Protein AF-A0ABD2YID0-F1 (afdb_monomer_lite)

Radius of gyration: 27.08 Å; chains: 1; bounding box: 51×60×81 Å

Foldseek 3Di:
DVVVVVVVVVVVVVVVVCCPPPDDCVPQPPDPVVVCVVCVVVVLVVVLVVLLVCCCVPVVLVVVQVVCVVVVNNQPHDDPVHNDDDPVVVVVVLVVQAPDDCPVDNPGPDGPDPVSHPDPPPVVCVVVVPPPPVNVVCNVVSVVVNVVSVVVVVVVVVVVVVVVVVVVVVVVVVVVVVVVVVVD

Organism: NCBI:txid153742

pLDDT: mean 70.95, std 18.05, range [35.97, 95.94]

Structure (mmCIF, N/CA/C/O backbone):
data_AF-A0ABD2YID0-F1
#
_entry.id   AF-A0ABD2YID0-F1
#
loop_
_atom_site.group_PDB
_atom_site.id
_atom_site.type_symbol
_atom_site.label_atom_id
_atom_site.label_alt_id
_atom_site.label_comp_id
_atom_site.label_asym_id
_atom_site.label_entity_id
_atom_site.label_seq_id
_atom_site.pdbx_PDB_ins_code
_atom_site.Cartn_x
_atom_site.Cartn_y
_atom_site.Cartn_z
_atom_site.occupancy
_atom_site.B_iso_or_equiv
_atom_site.auth_seq_id
_atom_site.auth_comp_id
_atom_site.auth_asym_id
_atom_site.auth_atom_id
_atom_site.pdbx_PDB_model_num
ATOM 1 N N . MET A 1 1 ? -5.337 16.353 -0.621 1.00 80.38 1 MET A N 1
ATOM 2 C CA . MET A 1 1 ? -5.058 14.925 -0.907 1.00 80.38 1 MET A CA 1
ATOM 3 C C . MET A 1 1 ? -5.017 14.643 -2.408 1.00 80.38 1 MET A C 1
ATOM 5 O O . MET A 1 1 ? -3.971 14.223 -2.878 1.00 80.38 1 MET A O 1
ATOM 9 N N . TRP A 1 2 ? -6.075 14.949 -3.171 1.00 87.19 2 TRP A N 1
ATOM 10 C CA . TRP A 1 2 ? -6.150 14.684 -4.621 1.00 87.19 2 TRP A CA 1
ATOM 11 C C . TRP A 1 2 ? -4.961 15.184 -5.451 1.00 87.19 2 TRP A C 1
ATOM 13 O O . TRP A 1 2 ? -4.344 14.386 -6.146 1.00 87.19 2 TRP A O 1
ATOM 23 N N . ILE A 1 3 ? -4.590 16.466 -5.337 1.00 90.06 3 ILE A N 1
ATOM 24 C CA . ILE A 1 3 ? -3.456 17.026 -6.096 1.00 90.06 3 ILE A CA 1
ATOM 25 C C . ILE A 1 3 ? -2.141 16.279 -5.824 1.00 90.06 3 ILE A C 1
ATOM 27 O O . ILE A 1 3 ? -1.402 15.978 -6.752 1.00 90.06 3 ILE A O 1
ATOM 31 N N . GLY A 1 4 ? -1.886 15.894 -4.569 1.00 90.81 4 GLY A N 1
ATOM 32 C CA . GLY A 1 4 ? -0.716 15.092 -4.209 1.00 90.81 4 GLY A CA 1
ATOM 33 C C . GLY A 1 4 ? -0.749 13.701 -4.844 1.00 90.81 4 GLY A C 1
ATOM 34 O O . GLY A 1 4 ? 0.260 13.255 -5.378 1.00 90.81 4 GLY A O 1
ATOM 35 N N . GLY A 1 5 ? -1.916 13.048 -4.863 1.00 87.31 5 GLY A N 1
ATOM 36 C CA . GLY A 1 5 ? -2.100 11.760 -5.539 1.00 87.31 5 GLY A CA 1
ATOM 37 C C . GLY A 1 5 ? -1.826 11.838 -7.044 1.00 87.31 5 GLY A C 1
ATOM 38 O O . GLY A 1 5 ? -1.093 11.006 -7.576 1.00 87.31 5 GLY A O 1
ATOM 39 N N . PHE A 1 6 ? -2.338 12.876 -7.715 1.00 90.00 6 PHE A N 1
ATOM 40 C CA . PHE A 1 6 ? -2.060 13.112 -9.135 1.00 90.00 6 PHE A CA 1
ATOM 41 C C . PHE A 1 6 ? -0.567 13.308 -9.410 1.00 90.00 6 PHE A C 1
ATOM 43 O O . PHE A 1 6 ? -0.049 12.741 -10.369 1.00 90.00 6 PHE A O 1
ATOM 50 N N . LEU A 1 7 ? 0.138 14.058 -8.559 1.00 93.75 7 LEU A N 1
ATOM 51 C CA . LEU A 1 7 ? 1.578 14.265 -8.710 1.00 93.75 7 LEU A CA 1
ATOM 52 C C . LEU A 1 7 ? 2.372 12.962 -8.519 1.00 93.75 7 LEU A C 1
ATOM 54 O O . LEU A 1 7 ? 3.287 12.703 -9.295 1.00 93.75 7 LEU A O 1
ATOM 58 N N . ILE A 1 8 ? 1.999 12.106 -7.559 1.00 90.19 8 ILE A N 1
ATOM 59 C CA . ILE A 1 8 ? 2.661 10.806 -7.332 1.00 90.19 8 ILE A CA 1
ATOM 60 C C . ILE A 1 8 ? 2.510 9.886 -8.553 1.00 90.19 8 ILE A C 1
ATOM 62 O O . ILE A 1 8 ? 3.502 9.349 -9.049 1.00 90.19 8 ILE A O 1
ATOM 66 N N . VAL A 1 9 ? 1.288 9.737 -9.078 1.00 90.69 9 VAL A N 1
ATOM 67 C CA . VAL A 1 9 ? 1.039 8.939 -10.293 1.00 90.69 9 VAL A CA 1
ATOM 68 C C . VAL A 1 9 ? 1.752 9.553 -11.503 1.00 90.69 9 VAL A C 1
ATOM 70 O O . VAL A 1 9 ? 2.328 8.830 -12.315 1.00 90.69 9 VAL A O 1
ATOM 73 N N . GLY A 1 10 ? 1.783 10.886 -11.595 1.00 91.69 10 GLY A N 1
ATOM 74 C CA . GLY A 1 10 ? 2.502 11.617 -12.637 1.00 91.69 10 GLY A CA 1
ATOM 75 C C . GLY A 1 10 ? 4.005 11.330 -12.650 1.00 91.69 10 GLY A C 1
ATOM 76 O O . GLY A 1 10 ? 4.564 11.105 -13.724 1.00 91.69 10 GLY A O 1
ATOM 77 N N . VAL A 1 11 ? 4.656 11.272 -11.482 1.00 95.94 11 VAL A N 1
ATOM 78 C CA . VAL A 1 11 ? 6.080 10.902 -11.365 1.00 95.94 11 VAL A CA 1
ATOM 79 C C . VAL A 1 11 ? 6.315 9.463 -11.833 1.00 95.94 11 VAL A C 1
ATOM 81 O O . VAL A 1 11 ? 7.241 9.227 -12.606 1.00 95.94 11 VAL A O 1
ATOM 84 N N . ALA A 1 12 ? 5.458 8.511 -11.448 1.00 90.12 12 ALA A N 1
ATOM 85 C CA . ALA A 1 12 ? 5.563 7.121 -11.909 1.00 90.12 12 ALA A CA 1
ATOM 86 C C . ALA A 1 12 ? 5.389 6.987 -13.438 1.00 90.12 12 ALA A C 1
ATOM 88 O O . ALA A 1 12 ? 6.111 6.225 -14.091 1.00 90.12 12 ALA A O 1
ATOM 89 N N . ALA A 1 13 ? 4.478 7.768 -14.029 1.00 92.56 13 ALA A N 1
ATOM 90 C CA . ALA A 1 13 ? 4.286 7.816 -15.477 1.00 92.56 13 ALA A CA 1
ATOM 91 C C . ALA A 1 13 ? 5.534 8.353 -16.200 1.00 92.56 13 ALA A C 1
ATOM 93 O O . ALA A 1 13 ? 6.012 7.727 -17.145 1.00 92.56 13 ALA A O 1
ATOM 94 N N . HIS A 1 14 ? 6.113 9.460 -15.722 1.00 95.81 14 HIS A N 1
ATOM 95 C CA . HIS A 1 14 ? 7.339 10.021 -16.301 1.00 95.81 14 HIS A CA 1
ATOM 96 C C . HIS A 1 14 ? 8.543 9.088 -16.133 1.00 95.81 14 HIS A C 1
ATOM 98 O O . HIS A 1 14 ? 9.329 8.947 -17.068 1.00 95.81 14 HIS A O 1
ATOM 104 N N . ALA A 1 15 ? 8.658 8.393 -14.997 1.00 88.62 15 ALA A N 1
ATOM 105 C CA . ALA A 1 15 ? 9.685 7.373 -14.798 1.00 88.62 15 ALA A CA 1
ATOM 106 C C . ALA A 1 15 ? 9.563 6.242 -15.833 1.00 88.62 15 ALA A C 1
ATOM 108 O O . ALA A 1 15 ? 10.561 5.832 -16.415 1.00 88.62 15 ALA A O 1
ATOM 109 N N . THR A 1 16 ? 8.344 5.788 -16.141 1.00 89.75 16 THR A N 1
ATOM 110 C CA . THR A 1 16 ? 8.121 4.753 -17.166 1.00 89.75 16 THR A CA 1
ATOM 111 C C . THR A 1 16 ? 8.459 5.259 -18.573 1.00 89.75 16 THR A C 1
ATOM 113 O O . THR A 1 16 ? 9.107 4.548 -19.339 1.00 89.75 16 THR A O 1
ATOM 116 N N . ILE A 1 17 ? 8.089 6.502 -18.907 1.00 90.25 17 ILE A N 1
ATOM 117 C CA . ILE A 1 17 ? 8.450 7.131 -20.190 1.00 90.25 17 ILE A CA 1
ATOM 118 C C . ILE A 1 17 ? 9.973 7.200 -20.346 1.00 90.25 17 ILE A C 1
ATOM 120 O O . ILE A 1 17 ? 10.494 6.830 -21.397 1.00 90.25 17 ILE A O 1
ATOM 124 N N . PHE A 1 18 ? 10.689 7.603 -19.294 1.00 91.81 18 PHE A N 1
ATOM 125 C CA . PHE A 1 18 ? 12.151 7.617 -19.274 1.00 91.81 18 PHE A CA 1
ATOM 126 C C . PHE A 1 18 ? 12.745 6.219 -19.508 1.00 91.81 18 PHE A C 1
ATOM 128 O O . PHE A 1 18 ? 13.665 6.075 -20.312 1.00 91.81 18 PHE A O 1
ATOM 135 N N . MET A 1 19 ? 12.195 5.182 -18.865 1.00 88.19 19 MET A N 1
ATOM 136 C CA . MET A 1 19 ? 12.665 3.797 -19.023 1.00 88.19 19 MET A CA 1
ATOM 137 C C . MET A 1 19 ? 12.475 3.250 -20.443 1.00 88.19 19 MET A C 1
ATOM 139 O O . MET A 1 19 ? 13.258 2.412 -20.876 1.00 88.19 19 MET A O 1
ATOM 143 N N . VAL A 1 20 ? 11.457 3.715 -21.173 1.00 88.88 20 VAL A N 1
ATOM 144 C CA . VAL A 1 20 ? 11.203 3.293 -22.561 1.00 88.88 20 VAL A CA 1
ATOM 145 C C . VAL A 1 20 ? 12.011 4.116 -23.562 1.00 88.88 20 VAL A C 1
ATOM 147 O O . VAL A 1 20 ? 12.512 3.570 -24.542 1.00 88.88 20 VAL A O 1
ATOM 150 N N . ARG A 1 21 ? 12.106 5.432 -23.352 1.00 90.81 21 ARG A N 1
ATOM 151 C CA . ARG A 1 21 ? 12.636 6.362 -24.355 1.00 90.81 21 ARG A CA 1
ATOM 152 C C . ARG A 1 21 ? 14.132 6.632 -24.208 1.00 90.81 21 ARG A C 1
ATOM 154 O O . ARG A 1 21 ? 14.835 6.678 -25.212 1.00 90.81 21 ARG A O 1
ATOM 161 N N . ASP A 1 22 ? 14.603 6.819 -22.977 1.00 90.38 22 ASP A N 1
ATOM 162 C CA . ASP A 1 22 ? 15.905 7.444 -22.692 1.00 90.38 22 ASP A CA 1
ATOM 163 C C . ASP A 1 22 ? 16.852 6.534 -21.877 1.00 90.38 22 ASP A C 1
ATOM 165 O O . ASP A 1 22 ? 17.988 6.910 -21.546 1.00 90.38 22 ASP A O 1
ATOM 169 N N . TYR A 1 23 ? 16.402 5.327 -21.521 1.00 86.50 23 TYR A N 1
ATOM 170 C CA . TYR A 1 23 ? 17.206 4.340 -20.807 1.00 86.50 23 TYR A CA 1
ATOM 171 C C . TYR A 1 23 ? 17.934 3.397 -21.774 1.00 86.50 23 TYR A C 1
ATOM 173 O O . TYR A 1 23 ? 17.316 2.653 -22.529 1.00 86.50 23 TYR A O 1
ATOM 181 N N . GLY A 1 24 ? 19.270 3.419 -21.735 1.00 84.69 24 GLY A N 1
ATOM 182 C CA . GLY A 1 24 ? 20.134 2.540 -22.525 1.00 84.69 24 GLY A CA 1
ATOM 183 C C . GLY A 1 24 ? 20.920 1.572 -21.639 1.00 84.69 24 GLY A C 1
ATOM 184 O O . GLY A 1 24 ? 21.648 2.002 -20.748 1.00 84.69 24 GLY A O 1
ATOM 185 N N . LEU A 1 25 ? 20.811 0.267 -21.912 1.00 71.44 25 LEU A N 1
ATOM 186 C CA . LEU A 1 25 ? 21.505 -0.796 -21.163 1.00 71.44 25 LEU A CA 1
ATOM 187 C C . LEU A 1 25 ? 23.024 -0.807 -21.396 1.00 71.44 25 LEU A C 1
ATOM 189 O O . LEU A 1 25 ? 23.789 -1.231 -20.537 1.00 71.44 25 LEU A O 1
ATOM 193 N N . THR A 1 26 ? 23.471 -0.324 -22.555 1.00 72.94 26 THR A N 1
ATOM 194 C CA . THR A 1 26 ? 24.887 -0.327 -22.951 1.00 72.94 26 THR A CA 1
ATOM 195 C C . THR A 1 26 ? 25.685 0.822 -22.341 1.00 72.94 26 THR A C 1
ATOM 197 O O . THR A 1 26 ? 26.905 0.736 -22.251 1.00 72.94 26 THR A O 1
ATOM 200 N N . THR A 1 27 ? 25.017 1.895 -21.909 1.00 72.06 27 THR A N 1
ATOM 201 C CA . THR A 1 27 ? 25.663 3.106 -21.382 1.00 72.06 27 THR A CA 1
ATOM 202 C C . THR A 1 27 ? 25.677 3.174 -19.855 1.00 72.06 27 THR A C 1
ATOM 204 O O . THR A 1 27 ? 26.401 4.000 -19.305 1.00 72.06 27 THR A O 1
ATOM 207 N N . ARG A 1 28 ? 24.899 2.331 -19.156 1.00 73.44 28 ARG A N 1
ATOM 208 C CA . ARG A 1 28 ? 24.713 2.379 -17.687 1.00 73.44 28 ARG A CA 1
ATOM 209 C C . ARG A 1 28 ? 24.793 0.998 -17.023 1.00 73.44 28 ARG A C 1
ATOM 211 O O . ARG A 1 28 ? 23.982 0.656 -16.166 1.00 73.44 28 ARG A O 1
ATOM 218 N N . TYR A 1 29 ? 25.767 0.199 -17.446 1.00 76.50 29 TYR A N 1
ATOM 219 C CA . TYR A 1 29 ? 25.997 -1.148 -16.925 1.00 76.50 29 TYR A CA 1
ATOM 220 C C . TYR A 1 29 ? 26.469 -1.130 -15.460 1.00 76.50 29 TYR A C 1
ATOM 222 O O . TYR A 1 29 ? 27.346 -0.345 -15.103 1.00 76.50 29 TYR A O 1
ATOM 230 N N . ASN A 1 30 ? 25.927 -2.029 -14.632 1.00 84.88 30 ASN A N 1
ATOM 231 C CA . ASN A 1 30 ? 26.271 -2.231 -13.216 1.00 84.88 30 ASN A CA 1
ATOM 232 C C . ASN A 1 30 ? 25.980 -1.065 -12.254 1.00 84.88 30 ASN A C 1
ATOM 234 O O . ASN A 1 30 ? 26.502 -1.044 -11.140 1.00 84.88 30 ASN A O 1
ATOM 238 N N . ASP A 1 31 ? 25.096 -0.145 -12.631 1.00 88.81 31 ASP A N 1
ATOM 239 C CA . ASP A 1 31 ? 24.552 0.852 -11.705 1.00 88.81 31 ASP A CA 1
ATOM 240 C C . ASP A 1 31 ? 23.440 0.261 -10.802 1.00 88.81 31 ASP A C 1
ATOM 242 O O . ASP A 1 31 ? 22.935 -0.844 -11.027 1.00 88.81 31 ASP A O 1
ATOM 246 N N . LEU A 1 32 ? 23.022 1.002 -9.772 1.00 91.56 32 LEU A N 1
ATOM 247 C CA . LEU A 1 32 ? 21.957 0.614 -8.840 1.00 91.56 32 LEU A CA 1
ATOM 248 C C . LEU A 1 32 ? 20.642 0.297 -9.560 1.00 91.56 32 LEU A C 1
ATOM 250 O O . LEU A 1 32 ? 19.975 -0.680 -9.223 1.00 91.56 32 LEU A O 1
ATOM 254 N N . LEU A 1 33 ? 20.275 1.092 -10.569 1.00 88.69 33 LEU A N 1
ATOM 255 C CA . LEU A 1 33 ? 19.048 0.873 -11.336 1.00 88.69 33 LEU A CA 1
ATOM 256 C C . LEU A 1 33 ? 19.095 -0.449 -12.117 1.00 88.69 33 LEU A C 1
ATOM 258 O O . LEU A 1 33 ? 18.120 -1.193 -12.127 1.00 88.69 33 LEU A O 1
ATOM 262 N N . ASP A 1 34 ? 20.244 -0.776 -12.705 1.00 88.56 34 ASP A N 1
ATOM 263 C CA . ASP A 1 34 ? 20.475 -2.044 -13.403 1.00 88.56 34 ASP A CA 1
ATOM 264 C C . ASP A 1 34 ? 20.415 -3.238 -12.423 1.00 88.56 34 ASP A C 1
ATOM 266 O O . ASP A 1 34 ? 19.809 -4.272 -12.708 1.00 88.56 34 ASP A O 1
ATOM 270 N N . HIS A 1 35 ? 20.922 -3.067 -11.198 1.00 91.12 35 HIS A N 1
ATOM 271 C CA . HIS A 1 35 ? 20.763 -4.059 -10.133 1.00 91.12 35 HIS A CA 1
ATOM 272 C C . HIS A 1 35 ? 19.289 -4.284 -9.757 1.00 91.12 35 HIS A C 1
ATOM 274 O O . HIS A 1 35 ? 18.841 -5.426 -9.686 1.00 91.12 35 HIS A O 1
ATOM 280 N N . VAL A 1 36 ? 18.514 -3.215 -9.554 1.00 91.31 36 VAL A N 1
ATOM 281 C CA . VAL A 1 36 ? 17.077 -3.310 -9.239 1.00 91.31 36 VAL A CA 1
ATOM 282 C C . VAL A 1 36 ? 16.312 -4.013 -10.362 1.00 91.31 36 VAL A C 1
ATOM 284 O O . VAL A 1 36 ? 15.481 -4.877 -10.087 1.00 91.31 36 VAL A O 1
ATOM 287 N N . LEU A 1 37 ? 16.625 -3.706 -11.625 1.00 89.56 37 LEU A N 1
ATOM 288 C CA . LEU A 1 37 ? 16.001 -4.353 -12.782 1.00 89.56 37 LEU A CA 1
ATOM 289 C C . LEU A 1 37 ? 16.302 -5.852 -12.864 1.00 89.56 37 LEU A C 1
ATOM 291 O O . LEU A 1 37 ? 15.420 -6.615 -13.260 1.00 89.56 37 LEU A O 1
ATOM 295 N N . ARG A 1 38 ? 17.505 -6.285 -12.466 1.00 90.00 38 ARG A N 1
ATOM 296 C CA . ARG A 1 38 ? 17.868 -7.712 -12.402 1.00 90.00 38 ARG A CA 1
ATOM 297 C C . ARG A 1 38 ? 17.092 -8.496 -11.346 1.00 90.00 38 ARG A C 1
ATOM 299 O O . ARG A 1 38 ? 16.869 -9.683 -11.539 1.00 90.00 38 ARG A O 1
ATOM 306 N N . TYR A 1 39 ? 16.666 -7.851 -10.260 1.00 92.75 39 TYR A N 1
ATOM 307 C CA . TYR A 1 39 ? 15.902 -8.491 -9.178 1.00 92.75 39 TYR A CA 1
ATOM 308 C C . TYR A 1 39 ? 14.419 -8.098 -9.156 1.00 92.75 39 TYR A C 1
ATOM 310 O O . TYR A 1 39 ? 13.725 -8.329 -8.161 1.00 92.75 39 TYR A O 1
ATOM 318 N N . ARG A 1 40 ? 13.903 -7.524 -10.248 1.00 90.25 40 ARG A N 1
ATOM 319 C CA . ARG A 1 40 ? 12.527 -7.010 -10.325 1.00 90.25 40 ARG A CA 1
ATOM 320 C C . ARG A 1 40 ? 11.470 -8.058 -9.965 1.00 90.25 40 ARG A C 1
ATOM 322 O O . ARG A 1 40 ? 10.501 -7.717 -9.299 1.00 90.25 40 ARG A O 1
ATOM 329 N N . ASP A 1 41 ? 11.676 -9.327 -10.312 1.00 89.94 41 ASP A N 1
ATOM 330 C CA . ASP A 1 41 ? 10.692 -10.387 -10.060 1.00 89.94 41 ASP A CA 1
ATOM 331 C C . ASP A 1 41 ? 10.591 -10.719 -8.561 1.00 89.94 41 ASP A C 1
ATOM 333 O O . ASP A 1 41 ? 9.503 -10.950 -8.025 1.00 89.94 41 ASP A O 1
ATOM 337 N N . ALA A 1 42 ? 11.714 -10.650 -7.837 1.00 92.56 42 ALA A N 1
ATOM 338 C CA . ALA A 1 42 ? 11.737 -10.783 -6.382 1.00 92.56 42 ALA A CA 1
ATOM 339 C C . ALA A 1 42 ? 11.046 -9.587 -5.707 1.00 92.56 42 ALA A C 1
ATOM 341 O O . ALA A 1 42 ? 10.246 -9.771 -4.791 1.00 92.56 42 ALA A O 1
ATOM 342 N N . ILE A 1 43 ? 11.299 -8.368 -6.189 1.00 87.00 43 ILE A N 1
ATOM 343 C CA . ILE A 1 43 ? 10.669 -7.147 -5.667 1.00 87.00 43 ILE A CA 1
ATOM 344 C C . ILE A 1 43 ? 9.148 -7.184 -5.892 1.00 87.00 43 ILE A C 1
ATOM 346 O O . ILE A 1 43 ? 8.379 -6.965 -4.955 1.00 87.00 43 ILE A O 1
ATOM 350 N N . ILE A 1 44 ? 8.704 -7.511 -7.110 1.00 86.38 44 ILE A N 1
ATOM 351 C CA . ILE A 1 44 ? 7.282 -7.567 -7.478 1.00 86.38 44 ILE A CA 1
ATOM 352 C C . ILE A 1 44 ? 6.554 -8.665 -6.690 1.00 86.38 44 ILE A C 1
ATOM 354 O O . ILE A 1 44 ? 5.451 -8.432 -6.196 1.00 86.38 44 ILE A O 1
ATOM 358 N N . SER A 1 45 ? 7.159 -9.843 -6.515 1.00 86.38 45 SER A N 1
ATOM 359 C CA . SER A 1 45 ? 6.544 -10.942 -5.754 1.00 86.38 45 SER A CA 1
ATOM 360 C C . SER A 1 45 ? 6.415 -10.641 -4.256 1.00 86.38 45 SER A C 1
ATOM 362 O O . SER A 1 45 ? 5.368 -10.933 -3.675 1.00 86.38 45 SER A O 1
ATOM 364 N N . HIS A 1 46 ? 7.410 -9.994 -3.637 1.00 85.94 46 HIS A N 1
ATOM 365 C CA . HIS A 1 46 ? 7.310 -9.553 -2.240 1.00 85.94 46 HIS A CA 1
ATOM 366 C C . HIS A 1 46 ? 6.259 -8.458 -2.064 1.00 85.94 46 HIS A C 1
ATOM 368 O O . HIS A 1 46 ? 5.487 -8.502 -1.106 1.00 85.94 46 HIS A O 1
ATOM 374 N N . LEU A 1 47 ? 6.184 -7.499 -2.993 1.00 85.81 47 LEU A N 1
ATOM 375 C CA . LEU A 1 47 ? 5.159 -6.459 -2.946 1.00 85.81 47 LEU A CA 1
ATOM 376 C C . LEU A 1 47 ? 3.755 -7.052 -3.124 1.00 85.81 47 LEU A C 1
ATOM 378 O O . LEU A 1 47 ? 2.847 -6.688 -2.385 1.00 85.81 47 LEU A O 1
ATOM 382 N N . ASN A 1 48 ? 3.585 -8.016 -4.033 1.00 84.12 48 ASN A N 1
ATOM 383 C CA . ASN A 1 48 ? 2.330 -8.750 -4.195 1.00 84.12 48 ASN A CA 1
ATOM 384 C C . ASN A 1 48 ? 1.930 -9.476 -2.900 1.00 84.12 48 ASN A C 1
ATOM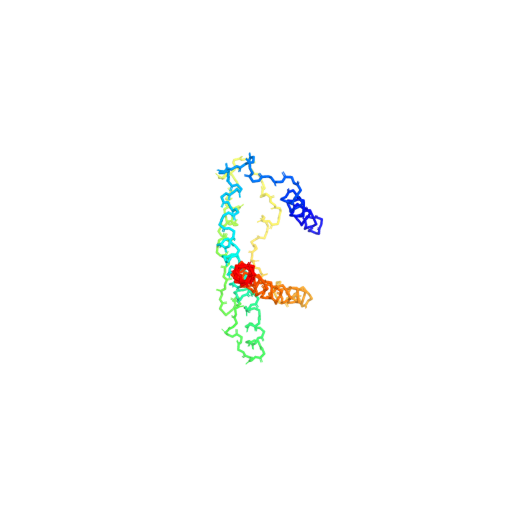 386 O O . ASN A 1 48 ? 0.802 -9.331 -2.427 1.00 84.12 48 ASN A O 1
ATOM 390 N N . TRP A 1 49 ? 2.868 -10.200 -2.283 1.00 92.12 49 TRP A N 1
ATOM 391 C CA . TRP A 1 49 ? 2.641 -10.839 -0.987 1.00 92.12 49 TRP A CA 1
ATOM 392 C C . TRP A 1 49 ? 2.218 -9.823 0.082 1.00 92.12 49 TRP A C 1
ATOM 394 O O . TRP A 1 49 ? 1.219 -10.041 0.766 1.00 92.12 49 TRP A O 1
ATOM 404 N N . ALA A 1 50 ? 2.916 -8.689 0.183 1.00 83.81 50 ALA A N 1
ATOM 405 C CA . ALA A 1 50 ? 2.599 -7.640 1.146 1.00 83.81 50 ALA A CA 1
ATOM 406 C C . ALA A 1 50 ? 1.206 -7.034 0.905 1.00 83.81 50 ALA A C 1
ATOM 408 O O . ALA A 1 50 ? 0.461 -6.823 1.861 1.00 83.81 50 ALA A O 1
ATOM 409 N N . CYS A 1 51 ? 0.813 -6.803 -0.353 1.00 83.75 51 CYS A N 1
ATOM 410 C CA . CYS A 1 51 ? -0.521 -6.313 -0.706 1.00 83.75 51 CYS A CA 1
ATOM 411 C C . CYS A 1 51 ? -1.623 -7.303 -0.304 1.00 83.75 51 CYS A C 1
ATOM 413 O O . CYS A 1 51 ? -2.637 -6.897 0.268 1.00 83.75 51 CYS A O 1
ATOM 415 N N . ILE A 1 52 ? -1.423 -8.598 -0.559 1.00 79.88 52 ILE A N 1
ATOM 416 C CA . ILE A 1 52 ? -2.364 -9.654 -0.163 1.00 79.88 52 ILE A CA 1
ATOM 417 C C . ILE A 1 52 ? -2.458 -9.724 1.364 1.00 79.88 52 ILE A C 1
ATOM 419 O O . ILE A 1 52 ? -3.555 -9.688 1.923 1.00 79.88 52 ILE A O 1
ATOM 423 N N . PHE A 1 53 ? -1.310 -9.759 2.041 1.00 84.94 53 PHE A N 1
ATOM 424 C CA . PHE A 1 53 ? -1.225 -9.796 3.495 1.00 84.94 53 PHE A CA 1
ATOM 425 C C . PHE A 1 53 ? -1.959 -8.611 4.132 1.00 84.94 53 PHE A C 1
ATOM 427 O O . PHE A 1 53 ? -2.841 -8.817 4.969 1.00 84.94 53 PHE A O 1
ATOM 434 N N . LEU A 1 54 ? -1.650 -7.385 3.695 1.00 83.69 54 LEU A N 1
ATOM 435 C CA . LEU A 1 54 ? -2.257 -6.161 4.216 1.00 83.69 54 LEU A CA 1
ATOM 436 C C . LEU A 1 54 ? -3.771 -6.139 3.991 1.00 83.69 54 LEU A C 1
ATOM 438 O O . LEU A 1 54 ? -4.512 -5.673 4.852 1.00 83.69 54 LEU A O 1
ATOM 442 N N . SER A 1 55 ? -4.240 -6.676 2.867 1.00 84.31 55 SER A N 1
ATOM 443 C CA . SER A 1 55 ? -5.668 -6.733 2.561 1.00 84.31 55 SER A CA 1
ATOM 444 C C . SER A 1 55 ? -6.418 -7.690 3.486 1.00 84.31 55 SER A C 1
ATOM 446 O O . SER A 1 55 ? -7.424 -7.298 4.076 1.00 84.31 55 SER A O 1
ATOM 448 N N . PHE A 1 56 ? -5.910 -8.909 3.699 1.00 83.31 56 PHE A N 1
ATOM 449 C CA . PHE A 1 56 ? -6.525 -9.856 4.638 1.00 83.31 56 PHE A CA 1
ATOM 450 C C . PHE A 1 56 ? -6.509 -9.348 6.087 1.00 83.31 56 PHE A C 1
ATOM 452 O O . PHE A 1 56 ? -7.473 -9.565 6.815 1.00 83.31 56 PHE A O 1
ATOM 459 N N . HIS A 1 57 ? -5.461 -8.630 6.491 1.00 85.44 57 HIS A N 1
ATOM 460 C CA . HIS A 1 57 ? -5.288 -8.172 7.876 1.00 85.44 57 HIS A CA 1
ATOM 461 C C . HIS A 1 57 ? -5.793 -6.748 8.141 1.00 85.44 57 HIS A C 1
ATOM 463 O O . HIS A 1 57 ? -5.746 -6.295 9.279 1.00 85.44 57 HIS A O 1
ATOM 469 N N . SER A 1 58 ? -6.288 -6.047 7.120 1.00 83.31 58 SER A N 1
ATOM 470 C CA . SER A 1 58 ? -6.962 -4.752 7.278 1.00 83.31 58 SER A CA 1
ATOM 471 C C . SER A 1 58 ? -8.425 -4.902 6.892 1.00 83.31 58 SER A C 1
ATOM 473 O O . SER A 1 58 ? -9.300 -4.961 7.749 1.00 83.31 58 SER A O 1
ATOM 475 N N . PHE A 1 59 ? -8.694 -5.058 5.595 1.00 83.81 59 PHE A N 1
ATOM 476 C CA . PHE A 1 59 ? -10.048 -5.191 5.071 1.00 83.81 59 PHE A CA 1
ATOM 477 C C . PHE A 1 59 ? -10.759 -6.448 5.590 1.00 83.81 59 PHE A C 1
ATOM 479 O O . PHE A 1 59 ? -11.928 -6.387 5.963 1.00 83.81 59 PHE A O 1
ATOM 486 N N . GLY A 1 60 ? -10.042 -7.568 5.709 1.00 83.94 60 GLY A N 1
ATOM 487 C CA . GLY A 1 60 ? -10.609 -8.796 6.273 1.00 83.94 60 GLY A CA 1
ATOM 488 C C . GLY A 1 60 ? -11.101 -8.645 7.718 1.00 83.94 60 GLY A C 1
ATOM 489 O O . GLY A 1 60 ? -12.095 -9.270 8.080 1.00 83.94 60 GLY A O 1
ATOM 490 N N . LEU A 1 61 ? -10.489 -7.767 8.524 1.00 86.62 61 LEU A N 1
ATOM 491 C CA . LEU A 1 61 ? -10.961 -7.487 9.886 1.00 86.62 61 LEU A CA 1
ATOM 492 C C . LEU A 1 61 ? -12.294 -6.727 9.901 1.00 86.62 6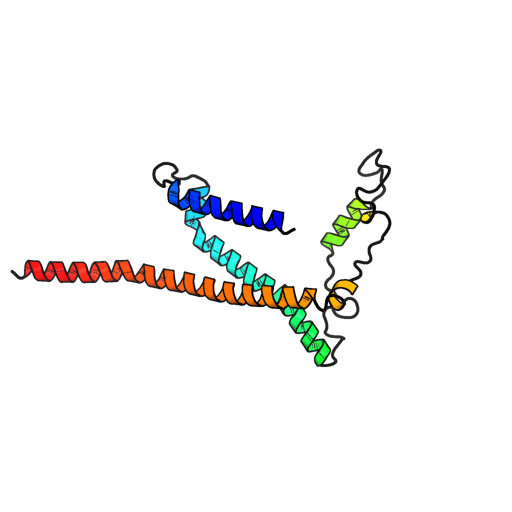1 LEU A C 1
ATOM 494 O O . LEU A 1 61 ? -13.097 -6.938 10.809 1.00 86.62 61 LEU A O 1
ATOM 498 N N . TYR A 1 62 ? -12.563 -5.890 8.893 1.00 86.19 62 TYR A N 1
ATOM 499 C CA . TYR A 1 62 ? -13.865 -5.234 8.750 1.00 86.19 62 TYR A CA 1
ATOM 500 C C . TYR A 1 62 ? -14.964 -6.252 8.443 1.00 86.19 62 TYR A C 1
ATOM 502 O O . TYR A 1 62 ? -15.973 -6.275 9.141 1.00 86.19 62 TYR A O 1
ATOM 510 N N . ILE A 1 63 ? -14.729 -7.163 7.492 1.00 81.06 63 ILE A N 1
ATOM 511 C CA . ILE A 1 63 ? -15.686 -8.236 7.174 1.00 81.06 63 ILE A CA 1
ATOM 512 C C . ILE A 1 63 ? -15.896 -9.160 8.381 1.00 81.06 63 ILE A C 1
ATOM 514 O O . ILE A 1 63 ? -17.027 -9.559 8.668 1.00 81.06 63 ILE A O 1
ATOM 518 N N . HIS A 1 64 ? -14.822 -9.497 9.106 1.00 89.56 64 HIS A N 1
ATOM 519 C CA . HIS A 1 64 ? -14.911 -10.254 10.358 1.00 89.56 64 HIS A CA 1
ATOM 520 C C . HIS A 1 64 ? -15.835 -9.550 11.352 1.00 89.56 64 HIS A C 1
ATOM 522 O O . HIS A 1 64 ? -16.760 -10.170 11.872 1.00 89.56 64 HIS A O 1
ATOM 528 N N . ASN A 1 65 ? -15.630 -8.251 11.576 1.00 88.06 65 ASN A N 1
ATOM 529 C CA . ASN A 1 65 ? -16.449 -7.467 12.494 1.00 88.06 65 ASN A CA 1
ATOM 530 C C . ASN A 1 65 ? -17.911 -7.361 12.042 1.00 88.06 65 ASN A C 1
ATOM 532 O O . ASN A 1 65 ? -18.799 -7.533 12.876 1.00 88.06 65 ASN A O 1
ATOM 536 N N . ASP A 1 66 ? -18.172 -7.153 10.751 1.00 90.94 66 ASP A N 1
ATOM 537 C CA . ASP A 1 66 ? -19.532 -7.137 10.202 1.00 90.94 66 ASP A CA 1
ATOM 538 C C . ASP A 1 66 ? -20.223 -8.491 10.421 1.00 90.94 66 ASP A C 1
ATOM 540 O O . ASP A 1 66 ? -21.363 -8.554 10.882 1.00 90.94 66 ASP A O 1
ATOM 544 N N . THR A 1 67 ? -19.508 -9.593 10.185 1.00 87.06 67 THR A N 1
ATOM 545 C CA . THR A 1 67 ? -20.035 -10.949 10.386 1.00 87.06 67 THR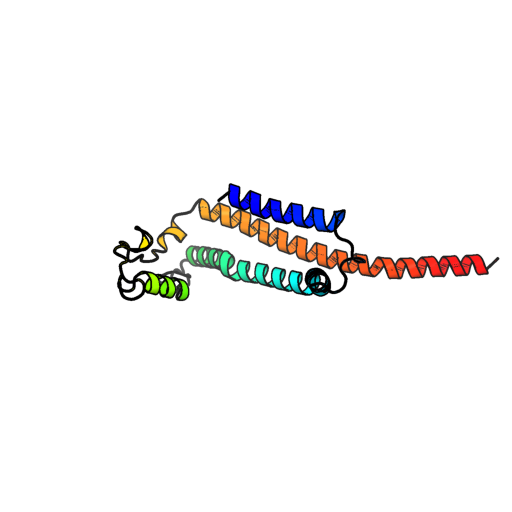 A CA 1
ATOM 546 C C . THR A 1 67 ? -20.313 -11.226 11.864 1.00 87.06 67 THR A C 1
ATOM 548 O O . THR A 1 67 ? -21.389 -11.712 12.206 1.00 87.06 67 THR A O 1
ATOM 551 N N . MET A 1 68 ? -19.388 -10.883 12.766 1.00 90.69 68 MET A N 1
ATOM 552 C CA . MET A 1 68 ? -19.576 -11.070 14.212 1.00 90.69 68 MET A CA 1
ATOM 553 C C . MET A 1 68 ? -20.690 -10.178 14.773 1.00 90.69 68 MET A C 1
ATOM 555 O O . MET A 1 68 ? -21.411 -10.599 15.680 1.00 90.69 68 MET A O 1
ATOM 559 N N . SER A 1 69 ? -20.884 -8.988 14.197 1.00 89.50 69 SER A N 1
ATOM 560 C CA . SER A 1 69 ? -22.005 -8.106 14.522 1.00 89.50 69 SER A CA 1
ATOM 561 C C . SER A 1 69 ? -23.344 -8.731 14.116 1.00 89.50 69 SER A C 1
ATOM 563 O O . SER A 1 69 ? -24.248 -8.818 14.947 1.00 89.50 69 SER A O 1
ATOM 565 N N . VAL A 1 70 ? -23.456 -9.247 12.885 1.00 92.69 70 VAL A N 1
ATOM 566 C CA . VAL A 1 70 ? -24.681 -9.901 12.384 1.00 92.69 70 VAL A CA 1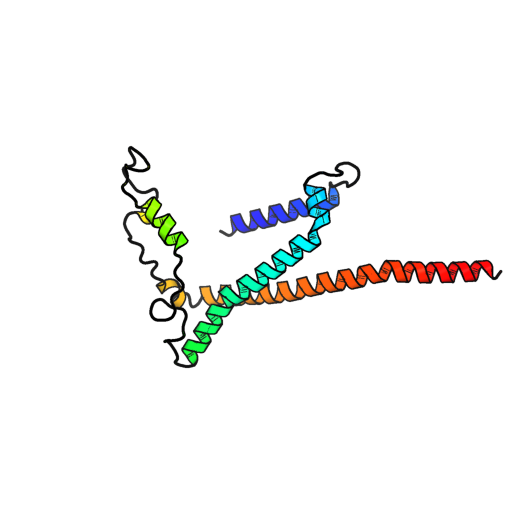
ATOM 567 C C . VAL A 1 70 ? -24.990 -11.198 13.139 1.00 92.69 70 VAL A C 1
ATOM 569 O O . VAL A 1 70 ? -26.151 -11.481 13.420 1.00 92.69 70 VAL A O 1
ATOM 572 N N . LEU A 1 71 ? -23.968 -11.968 13.519 1.00 93.50 71 LEU A N 1
ATOM 573 C CA . LEU A 1 71 ? -24.124 -13.195 14.309 1.00 93.50 71 LEU A CA 1
ATOM 574 C C . LEU A 1 71 ? -24.468 -12.936 15.787 1.00 93.50 71 LEU A C 1
ATOM 576 O O . LEU A 1 71 ? -24.634 -13.893 16.543 1.00 93.50 71 LEU A O 1
ATOM 580 N N . GLY A 1 72 ? -24.554 -11.674 16.220 1.00 91.69 72 GLY A N 1
ATOM 581 C CA . GLY A 1 72 ? -24.859 -11.325 17.608 1.00 91.69 72 GLY A CA 1
ATOM 582 C C . GLY A 1 72 ? -23.752 -11.719 18.588 1.00 91.69 72 GLY A C 1
ATOM 583 O O . GLY A 1 72 ? -24.037 -12.009 19.748 1.00 91.69 72 GLY A O 1
ATOM 584 N N . ARG A 1 73 ? -22.490 -11.741 18.135 1.00 93.88 73 ARG A N 1
ATOM 585 C CA . ARG A 1 73 ? -21.303 -12.093 18.935 1.00 93.88 73 ARG A CA 1
ATOM 586 C C . ARG A 1 73 ? -20.376 -10.883 19.138 1.00 93.88 73 ARG A C 1
ATOM 588 O O . ARG A 1 73 ? -19.228 -10.907 18.689 1.00 93.88 73 ARG A O 1
ATOM 595 N N . PRO A 1 74 ? -20.827 -9.811 19.820 1.00 89.31 74 PRO A N 1
ATOM 596 C CA . PRO A 1 74 ? -20.025 -8.600 19.998 1.00 89.31 74 PRO A CA 1
ATOM 597 C C . PRO A 1 74 ? -18.747 -8.822 20.820 1.00 89.31 74 PRO A C 1
ATOM 599 O O . PRO A 1 74 ? -17.784 -8.074 20.670 1.00 89.31 74 PRO A O 1
ATOM 602 N N . GLN A 1 75 ? -18.704 -9.864 21.656 1.00 91.12 75 GLN A N 1
ATOM 603 C CA . GLN A 1 75 ? -17.520 -10.248 22.428 1.00 91.12 75 GLN A CA 1
ATOM 604 C C . GLN A 1 75 ? -16.354 -10.767 21.568 1.00 91.12 75 GLN A C 1
ATOM 606 O O . GLN A 1 75 ? -15.219 -10.762 22.034 1.00 91.12 75 GLN A O 1
ATOM 611 N N . ASP A 1 76 ? -16.616 -11.182 20.325 1.00 93.25 76 ASP A N 1
ATOM 612 C CA . ASP A 1 76 ? -15.607 -11.713 19.397 1.00 93.25 76 ASP A CA 1
ATOM 613 C C . ASP A 1 76 ? -15.196 -10.685 18.322 1.00 93.25 76 ASP A C 1
ATOM 615 O O . ASP A 1 76 ? -14.464 -10.997 17.378 1.00 93.25 76 ASP A O 1
ATOM 619 N N . MET A 1 77 ? -15.671 -9.441 18.448 1.00 90.81 77 MET A N 1
ATOM 620 C CA . MET A 1 77 ? -15.314 -8.339 17.557 1.00 90.81 77 MET A CA 1
ATOM 621 C C . MET A 1 77 ? -13.961 -7.728 17.940 1.00 90.81 77 MET A C 1
ATOM 623 O O . MET A 1 77 ? -13.640 -7.562 19.121 1.00 90.81 77 MET A O 1
ATOM 627 N N . PHE A 1 78 ? -13.206 -7.282 16.938 1.00 91.44 78 PHE A N 1
ATOM 628 C CA . PHE A 1 78 ? -12.059 -6.407 17.148 1.00 91.44 78 PHE A CA 1
ATOM 629 C C . PHE A 1 78 ? -12.550 -4.990 17.464 1.00 91.44 78 PHE A C 1
ATOM 631 O O . PHE A 1 78 ? -13.041 -4.284 16.584 1.00 91.44 78 PHE A O 1
ATOM 638 N N . SER A 1 79 ? -12.470 -4.590 18.734 1.00 86.00 79 SER A N 1
ATOM 639 C CA . SER A 1 79 ? -12.988 -3.316 19.247 1.00 86.00 79 SER A CA 1
ATOM 640 C C . SER A 1 79 ? -12.330 -2.925 20.578 1.00 86.00 79 SER A C 1
ATOM 642 O O . SER A 1 79 ? -11.586 -3.696 21.182 1.00 86.00 79 SER A O 1
ATOM 644 N N . ASN A 1 80 ? -12.640 -1.731 21.091 1.00 83.88 80 ASN A N 1
ATOM 645 C CA . ASN A 1 80 ? -12.128 -1.275 22.394 1.00 83.88 80 ASN A CA 1
ATOM 646 C C . ASN A 1 80 ? -12.715 -2.016 23.595 1.00 83.88 80 ASN A C 1
ATOM 648 O O . ASN A 1 80 ? -12.145 -1.977 24.688 1.00 83.88 80 ASN A O 1
ATOM 652 N N . THR A 1 81 ? -13.865 -2.654 23.415 1.00 81.88 81 THR A N 1
ATOM 653 C CA . THR A 1 81 ? -14.607 -3.317 24.490 1.00 81.88 81 THR A CA 1
ATOM 654 C C . THR A 1 81 ? -14.437 -4.831 24.471 1.00 81.88 81 THR A C 1
ATOM 656 O O . THR A 1 81 ? -14.663 -5.460 25.497 1.00 81.88 81 THR A O 1
ATOM 659 N N . ALA A 1 82 ? -14.006 -5.399 23.343 1.00 87.44 82 ALA A N 1
ATOM 660 C CA . ALA A 1 82 ? -13.737 -6.823 23.169 1.00 87.44 82 ALA A CA 1
ATOM 661 C C . ALA A 1 82 ? -12.250 -7.060 22.831 1.00 87.44 82 ALA A C 1
ATOM 663 O O . ALA A 1 82 ? -11.383 -6.759 23.656 1.00 87.44 82 ALA A O 1
ATOM 664 N N . ILE A 1 83 ? -11.926 -7.576 21.639 1.00 87.69 83 ILE A N 1
ATOM 665 C CA . ILE A 1 83 ? -10.543 -7.881 21.247 1.00 87.69 83 ILE A CA 1
ATOM 666 C C . ILE A 1 83 ? -9.843 -6.595 20.785 1.00 87.69 83 ILE A C 1
ATOM 668 O O . ILE A 1 83 ? -10.165 -6.033 19.740 1.00 87.69 83 ILE A O 1
ATOM 672 N N . ARG A 1 84 ? -8.870 -6.111 21.564 1.00 87.81 84 ARG A N 1
ATOM 673 C CA . ARG A 1 84 ? -8.239 -4.799 21.346 1.00 87.81 84 ARG A CA 1
ATOM 674 C C . ARG A 1 84 ? -7.026 -4.876 20.422 1.00 87.81 84 ARG A C 1
ATOM 676 O O . ARG A 1 84 ? -6.040 -5.529 20.750 1.00 87.81 84 ARG A O 1
ATOM 683 N N . LEU A 1 85 ? -7.045 -4.093 19.345 1.00 88.12 85 LEU A N 1
ATOM 684 C CA . LEU A 1 85 ? -5.882 -3.815 18.496 1.00 88.12 85 LEU A CA 1
ATOM 685 C C . LEU A 1 85 ? -5.417 -2.374 18.731 1.00 88.12 85 LEU A C 1
ATOM 687 O O . LEU A 1 85 ? -5.893 -1.446 18.087 1.00 88.12 85 LEU A O 1
ATOM 691 N N . GLN A 1 86 ? -4.523 -2.167 19.700 1.00 88.38 86 GLN A N 1
ATOM 692 C CA . GLN A 1 86 ? 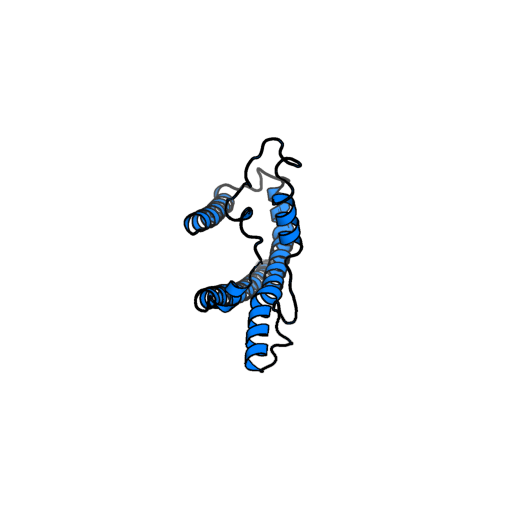-4.058 -0.825 20.070 1.00 88.38 86 GLN A CA 1
ATOM 693 C C . GLN A 1 86 ? -2.827 -0.398 19.251 1.00 88.38 86 GLN A C 1
ATOM 695 O O . GLN A 1 86 ? -1.888 -1.187 19.122 1.00 88.38 86 GLN A O 1
ATOM 700 N N . PRO A 1 87 ? -2.758 0.854 18.755 1.00 87.50 87 PRO A N 1
ATOM 701 C CA . PRO A 1 87 ? -1.591 1.366 18.044 1.00 87.50 87 PRO A CA 1
ATOM 702 C C . PRO A 1 87 ? -0.513 1.840 19.035 1.00 87.50 87 PRO A C 1
ATOM 704 O O . PRO A 1 87 ? -0.241 3.034 19.153 1.00 87.50 87 PRO A O 1
ATOM 707 N N . VAL A 1 88 ? 0.110 0.897 19.751 1.00 88.31 88 VAL A N 1
ATOM 708 C CA . VAL A 1 88 ? 1.072 1.169 20.844 1.00 88.31 88 VAL A CA 1
ATOM 709 C C . VAL A 1 88 ? 2.223 2.077 20.395 1.00 88.31 88 VAL A C 1
ATOM 711 O O . VAL A 1 88 ? 2.626 2.973 21.130 1.00 88.31 88 VAL A O 1
ATOM 714 N N . PHE A 1 89 ? 2.719 1.916 19.165 1.00 85.12 89 PHE A N 1
ATOM 715 C CA . PHE A 1 89 ? 3.791 2.768 18.641 1.00 85.12 89 PHE A CA 1
ATOM 716 C C . PHE A 1 89 ? 3.337 4.200 18.358 1.00 85.12 89 PHE A C 1
ATOM 718 O O . PHE A 1 89 ? 4.074 5.136 18.651 1.00 85.12 89 PHE A O 1
ATOM 725 N N . ALA A 1 90 ? 2.121 4.392 17.842 1.00 79.00 90 ALA A N 1
ATOM 726 C CA . ALA A 1 90 ? 1.586 5.735 17.638 1.00 79.00 90 ALA A CA 1
ATOM 727 C C . ALA A 1 90 ? 1.350 6.434 18.983 1.00 79.00 90 ALA A C 1
ATOM 729 O O . ALA A 1 90 ? 1.687 7.604 19.121 1.00 79.00 90 ALA A O 1
ATOM 730 N N . GLN A 1 91 ? 0.844 5.705 19.984 1.00 82.38 91 GLN A N 1
ATOM 731 C CA . GLN A 1 91 ? 0.690 6.209 21.353 1.00 82.38 91 GLN A CA 1
ATOM 732 C C . GLN A 1 91 ? 2.043 6.582 21.968 1.00 82.38 91 GLN A C 1
ATOM 734 O O . GLN A 1 91 ? 2.182 7.645 22.565 1.00 82.38 91 GLN A O 1
ATOM 739 N N . TRP A 1 92 ? 3.062 5.741 21.786 1.00 84.31 92 TRP A N 1
ATOM 740 C CA . TRP A 1 92 ? 4.414 6.029 22.256 1.00 84.31 92 TRP A CA 1
ATOM 741 C C . TRP A 1 92 ? 4.987 7.300 21.614 1.00 84.31 92 TRP A C 1
ATOM 743 O O . TRP A 1 92 ? 5.465 8.168 22.340 1.00 84.31 92 TRP A O 1
ATOM 753 N N . ILE A 1 93 ? 4.873 7.455 20.288 1.00 81.12 93 ILE A N 1
ATOM 754 C CA . ILE A 1 93 ? 5.295 8.682 19.590 1.00 81.12 93 ILE A CA 1
ATOM 755 C C . ILE A 1 93 ? 4.497 9.885 20.102 1.00 81.12 93 ILE A C 1
ATOM 757 O O . ILE A 1 93 ? 5.070 10.919 20.405 1.00 81.12 93 ILE A O 1
ATOM 761 N N . GLN A 1 94 ? 3.181 9.774 20.262 1.00 78.44 94 GLN A N 1
ATOM 762 C CA . GLN A 1 94 ? 2.384 10.882 20.798 1.00 78.44 94 GLN A CA 1
ATOM 763 C C . GLN A 1 94 ? 2.864 11.300 22.191 1.00 78.44 94 GLN A C 1
ATOM 765 O O . GLN A 1 94 ? 3.012 12.491 22.454 1.00 78.44 94 GLN A O 1
ATOM 770 N N . ASN A 1 95 ? 3.207 10.341 23.050 1.00 76.88 95 ASN A N 1
ATOM 771 C CA . ASN A 1 95 ? 3.724 10.637 24.380 1.00 76.88 95 ASN A CA 1
ATOM 772 C C . ASN A 1 95 ? 5.051 11.403 24.328 1.00 76.88 95 ASN A C 1
ATOM 774 O O . ASN A 1 95 ? 5.221 12.325 25.118 1.00 76.88 95 ASN A O 1
ATOM 778 N N . THR A 1 96 ? 5.960 11.112 23.388 1.00 77.88 96 THR A N 1
ATOM 779 C CA . THR A 1 96 ? 7.208 11.892 23.263 1.00 77.88 96 THR A CA 1
ATOM 780 C C . THR A 1 96 ? 6.957 13.342 22.846 1.00 77.88 96 THR A C 1
ATOM 782 O O . THR A 1 96 ? 7.709 14.225 23.248 1.00 77.88 96 THR A O 1
ATOM 785 N N . HIS A 1 97 ? 5.871 13.608 22.115 1.00 71.12 97 HIS A N 1
ATOM 786 C CA . HIS A 1 97 ? 5.458 14.955 21.710 1.00 71.12 97 HIS A CA 1
ATOM 787 C C . HIS A 1 97 ? 4.695 15.731 22.803 1.00 71.12 97 HIS A C 1
ATOM 789 O O . HIS A 1 97 ? 4.547 16.948 22.681 1.00 71.12 97 HIS A O 1
ATOM 795 N N . VAL A 1 98 ? 4.208 15.047 23.846 1.00 66.62 98 VAL A N 1
ATOM 796 C CA . VAL A 1 98 ? 3.443 15.626 24.972 1.00 66.62 98 VAL A CA 1
ATOM 797 C C . VAL A 1 98 ? 4.283 15.713 26.262 1.00 66.62 98 VAL A C 1
ATOM 799 O O . VAL A 1 98 ? 3.897 16.407 27.203 1.00 66.62 98 VAL A O 1
ATOM 802 N N . LEU A 1 99 ? 5.457 15.062 26.316 1.00 63.09 99 LEU A N 1
ATOM 803 C CA . LEU A 1 99 ? 6.432 15.221 27.406 1.00 63.09 99 LEU A CA 1
ATOM 804 C C . LEU A 1 99 ? 6.766 16.709 27.649 1.00 63.09 99 LEU A C 1
ATOM 806 O O . LEU A 1 99 ? 6.722 17.499 26.703 1.00 63.09 99 LEU A O 1
ATOM 810 N N . PRO A 1 100 ? 7.105 17.108 28.897 1.00 59.31 100 PRO A N 1
ATOM 811 C CA . PRO A 1 100 ? 7.105 18.504 29.319 1.00 59.31 100 PRO A CA 1
ATOM 812 C C . PRO A 1 100 ? 7.842 19.420 28.344 1.00 59.31 100 PRO A C 1
ATOM 814 O O . PRO A 1 100 ? 9.048 19.279 28.112 1.00 59.31 100 PRO A O 1
ATOM 817 N N . LEU A 1 101 ? 7.089 20.368 27.791 1.00 57.69 101 LEU A N 1
ATOM 818 C CA . LEU A 1 101 ? 7.596 21.433 26.943 1.00 57.69 101 LEU A CA 1
ATOM 819 C C . LEU A 1 101 ? 8.677 22.213 27.692 1.00 57.69 101 LEU A C 1
ATOM 821 O O . LEU A 1 101 ? 8.400 22.919 28.657 1.00 57.69 101 LEU A O 1
ATOM 825 N N . GLY A 1 102 ? 9.926 21.998 27.285 1.00 54.62 102 GLY A N 1
ATOM 826 C CA . GLY A 1 102 ? 11.119 22.518 27.951 1.00 54.62 102 GLY A CA 1
ATOM 827 C C . GLY A 1 102 ? 12.194 21.461 28.218 1.00 54.62 102 GLY A C 1
ATOM 828 O O . GLY A 1 102 ? 13.369 21.812 28.237 1.00 54.62 102 GLY A O 1
ATOM 829 N N . ALA A 1 103 ? 11.830 20.178 28.351 1.00 64.12 103 ALA A N 1
ATOM 830 C CA . ALA A 1 103 ? 12.797 19.096 28.576 1.00 64.12 103 ALA A CA 1
ATOM 831 C C . ALA A 1 103 ? 13.484 18.625 27.279 1.00 64.12 103 ALA A C 1
ATOM 833 O O . ALA A 1 103 ? 14.690 18.401 27.271 1.00 64.12 103 ALA A O 1
ATOM 834 N N . MET A 1 104 ? 12.731 18.490 26.178 1.00 67.88 104 MET A N 1
ATOM 835 C CA . MET A 1 104 ? 13.275 18.099 24.861 1.00 67.88 104 MET A CA 1
ATOM 836 C C . MET A 1 104 ? 13.554 19.291 23.938 1.00 67.88 104 MET A C 1
ATOM 838 O O . MET A 1 104 ? 14.435 19.211 23.088 1.00 67.88 104 MET A O 1
ATOM 842 N N . VAL A 1 105 ? 12.825 20.399 24.107 1.00 66.88 105 VAL A N 1
ATOM 843 C CA . VAL A 1 105 ? 13.018 21.636 23.337 1.00 66.88 105 VAL A CA 1
ATOM 844 C C . VAL A 1 105 ? 13.013 22.823 24.306 1.00 66.88 105 VAL A C 1
ATOM 846 O O . VAL A 1 105 ? 11.938 23.294 24.691 1.00 66.88 105 VAL A O 1
ATOM 849 N N . PRO A 1 106 ? 14.192 23.296 24.745 1.00 66.69 106 PRO A N 1
ATOM 850 C CA . PRO A 1 106 ? 14.300 24.462 25.615 1.00 66.69 106 PRO A CA 1
ATOM 851 C C . PRO A 1 106 ? 13.685 25.701 24.948 1.00 66.69 106 PRO A C 1
ATOM 853 O O . PRO A 1 106 ? 14.017 26.027 23.811 1.00 66.69 106 PRO A O 1
ATOM 856 N N . GLY A 1 107 ? 12.778 26.389 25.645 1.00 67.94 107 GLY A N 1
ATOM 857 C CA . GLY A 1 107 ? 12.112 27.600 25.143 1.00 67.94 107 GLY A CA 1
ATOM 858 C C . GLY A 1 107 ? 10.832 27.369 24.329 1.00 67.94 107 GLY A C 1
ATOM 859 O O . GLY A 1 107 ? 10.193 28.342 23.936 1.00 67.94 107 GLY A O 1
ATOM 860 N N . ALA A 1 108 ? 10.413 26.119 24.106 1.00 66.69 108 ALA A N 1
ATOM 861 C CA . ALA A 1 108 ? 9.103 25.836 23.525 1.00 66.69 108 ALA A CA 1
ATOM 862 C C . ALA A 1 108 ? 7.989 26.138 24.542 1.00 66.69 108 ALA A C 1
ATOM 864 O O . ALA A 1 108 ? 7.934 25.535 25.610 1.00 66.69 108 ALA A O 1
ATOM 865 N N . THR A 1 109 ? 7.094 27.067 24.205 1.00 67.62 109 THR A N 1
ATOM 866 C CA . THR A 1 109 ? 5.974 27.504 25.061 1.00 67.62 109 THR A CA 1
ATOM 867 C C . THR A 1 109 ? 4.635 26.859 24.689 1.00 67.62 109 THR A C 1
ATOM 869 O O . THR A 1 109 ? 3.664 27.010 25.428 1.00 67.62 109 THR A O 1
ATOM 872 N N . ALA A 1 110 ? 4.569 26.133 23.566 1.00 65.69 110 ALA A N 1
ATOM 873 C CA . ALA A 1 110 ? 3.377 25.428 23.092 1.00 65.69 110 ALA A CA 1
ATOM 874 C C . ALA A 1 110 ? 3.735 24.180 22.266 1.00 65.69 110 ALA A C 1
ATOM 876 O O . ALA A 1 110 ? 4.798 24.120 21.642 1.00 65.69 110 ALA A O 1
ATOM 877 N N . SER A 1 111 ? 2.855 23.171 22.279 1.00 63.00 111 SER A N 1
ATOM 878 C CA . SER A 1 111 ? 2.980 21.964 21.452 1.00 63.00 111 SER A CA 1
ATOM 879 C C . SER A 1 111 ? 3.008 22.324 19.965 1.00 63.00 111 SER A C 1
ATOM 881 O O . SER A 1 111 ? 2.393 23.301 19.541 1.00 63.00 111 SER A O 1
ATOM 883 N N . THR A 1 112 ? 3.668 21.508 19.136 1.00 66.00 112 THR A N 1
ATOM 884 C CA . THR A 1 112 ? 3.777 21.751 17.680 1.00 66.00 112 THR A CA 1
ATOM 885 C C . THR A 1 112 ? 2.438 21.728 16.931 1.00 66.00 112 THR A C 1
ATOM 887 O O . THR A 1 112 ? 2.375 22.146 15.778 1.00 66.00 112 THR A O 1
ATOM 890 N N . SER A 1 113 ? 1.351 21.285 17.572 1.00 64.00 113 SER A N 1
ATOM 891 C CA . SER A 1 113 ? -0.018 21.525 17.107 1.00 64.00 113 SER A CA 1
ATOM 892 C C . SER A 1 113 ? -0.967 21.806 18.279 1.00 64.00 113 SER A C 1
ATOM 894 O O . SER A 1 113 ? -0.817 21.226 19.358 1.00 64.00 113 SER A O 1
ATOM 896 N N . LEU A 1 114 ? -1.961 22.681 18.061 1.00 53.69 114 LEU A N 1
ATOM 897 C CA . LEU A 1 114 ? -3.023 22.984 19.037 1.00 53.69 114 LEU A CA 1
ATOM 898 C C . LEU A 1 114 ? -3.916 21.766 19.337 1.00 53.69 114 LEU A C 1
ATOM 900 O O . LEU A 1 114 ? -4.481 21.666 20.421 1.00 53.69 114 LEU A O 1
ATOM 904 N N . THR A 1 115 ? -4.027 20.826 18.398 1.00 53.31 115 THR A N 1
ATOM 905 C CA . THR A 1 115 ? -4.813 19.592 18.532 1.00 53.31 115 THR A CA 1
ATOM 906 C C . THR A 1 115 ? -4.106 18.499 19.340 1.00 53.31 115 THR A C 1
ATOM 908 O O . THR A 1 115 ? -4.799 17.739 20.009 1.00 53.31 115 THR A O 1
ATOM 911 N N . LEU A 1 116 ? -2.764 18.434 19.348 1.00 52.22 116 LEU A N 1
ATOM 912 C CA . LEU A 1 116 ? -2.019 17.514 20.233 1.00 52.22 116 LEU A CA 1
ATOM 913 C C . LEU A 1 116 ? -1.936 18.000 21.690 1.00 52.22 116 LEU A C 1
ATOM 915 O O . LEU A 1 116 ? -1.714 17.185 22.576 1.00 52.22 116 LEU A O 1
ATOM 919 N N . GLY A 1 117 ? -2.041 19.310 21.939 1.00 45.09 117 GLY A N 1
ATOM 920 C CA . GLY A 1 117 ? -1.792 19.890 23.267 1.00 45.09 117 GLY A CA 1
ATOM 921 C C . GLY A 1 117 ? -2.990 19.913 24.223 1.00 45.09 117 GLY A C 1
ATOM 922 O O . GLY A 1 117 ? -2.786 20.028 25.427 1.00 45.09 117 GLY A O 1
ATOM 923 N N . VAL A 1 118 ? -4.230 19.829 23.721 1.00 45.44 118 VAL A N 1
ATOM 924 C CA . VAL A 1 118 ? -5.453 20.041 24.536 1.00 45.44 118 VAL A CA 1
ATOM 925 C C . VAL A 1 118 ? -6.353 18.807 24.603 1.00 45.44 118 VAL A C 1
ATOM 927 O O . VAL A 1 118 ? -7.143 18.659 25.532 1.00 45.44 118 VAL A O 1
ATOM 930 N N . LEU A 1 119 ? -6.205 17.869 23.671 1.00 41.66 119 LEU A N 1
ATOM 931 C CA . LEU A 1 119 ? -6.827 16.564 23.786 1.00 41.66 119 LEU A CA 1
ATOM 932 C C . LEU A 1 119 ? -5.729 15.599 24.236 1.00 41.66 119 LEU A C 1
ATOM 934 O O . LEU A 1 119 ? -4.850 15.242 23.454 1.00 41.66 119 LEU A O 1
ATOM 938 N N . ASN A 1 120 ? -5.826 15.090 25.466 1.00 46.00 120 ASN A N 1
ATOM 939 C CA . ASN A 1 120 ? -5.553 13.669 25.642 1.00 46.00 120 ASN A CA 1
ATOM 940 C C . ASN A 1 120 ? -6.509 12.986 24.667 1.00 46.00 120 ASN A C 1
ATOM 942 O O . ASN A 1 120 ? -7.671 12.759 25.003 1.00 46.00 120 ASN A O 1
ATOM 946 N N . VAL A 1 121 ? -6.061 12.796 23.423 1.00 46.50 121 VAL A N 1
ATOM 947 C CA . VAL A 1 121 ? -6.779 12.042 22.416 1.00 46.50 121 VAL A CA 1
ATOM 948 C C . VAL A 1 121 ? -6.785 10.639 23.001 1.00 46.50 121 VAL A C 1
ATOM 950 O O . VAL A 1 121 ? -5.904 9.821 22.745 1.00 46.50 121 VAL A O 1
ATOM 953 N N . SER A 1 122 ? -7.818 10.339 23.795 1.00 40.16 122 SER A N 1
ATOM 954 C CA . SER A 1 122 ? -8.521 9.096 23.579 1.00 40.16 122 SER A CA 1
ATOM 955 C C . SER A 1 122 ? -8.601 9.013 22.068 1.00 40.16 122 SER A C 1
ATOM 957 O O . SER A 1 122 ? -9.258 9.829 21.421 1.00 40.16 122 SER A O 1
ATOM 959 N N . ILE A 1 123 ? -7.787 8.128 21.490 1.00 47.69 123 ILE A N 1
ATOM 960 C CA . ILE A 1 123 ? -7.981 7.637 20.137 1.00 47.69 123 ILE A CA 1
ATOM 961 C C . ILE A 1 123 ? -9.369 7.036 20.238 1.00 47.69 123 ILE A C 1
ATOM 963 O O . ILE A 1 123 ? -9.550 5.888 20.632 1.00 47.69 123 ILE A O 1
ATOM 967 N N . GLN A 1 124 ? -10.372 7.894 20.119 1.00 38.78 124 GLN A N 1
ATOM 968 C CA . GLN A 1 124 ? -11.735 7.525 20.295 1.00 38.78 124 GLN A CA 1
ATOM 969 C C . GLN A 1 124 ? -12.026 6.946 18.938 1.00 38.78 124 GLN A C 1
ATOM 971 O O . GLN A 1 124 ? -12.264 7.649 17.962 1.00 38.78 124 GLN A O 1
ATOM 976 N N . TRP A 1 125 ? -11.913 5.628 18.878 1.00 39.72 125 TRP A N 1
ATOM 977 C CA . TRP A 1 125 ? -12.253 4.807 17.730 1.00 39.72 125 TRP A CA 1
ATOM 978 C C . TRP A 1 125 ? -13.727 4.953 17.304 1.00 39.72 125 TRP A C 1
ATOM 980 O O . TRP A 1 125 ? -14.244 4.103 16.586 1.00 39.72 125 TRP A O 1
ATOM 990 N N . THR A 1 126 ? -14.433 6.000 17.742 1.00 37.88 126 THR A N 1
ATOM 991 C CA . THR A 1 126 ? -15.797 6.308 17.322 1.00 37.88 126 THR A CA 1
ATOM 992 C C . THR A 1 126 ? -15.887 6.670 15.848 1.00 37.88 126 THR A C 1
ATOM 994 O O . THR A 1 126 ? -16.975 6.588 15.300 1.00 37.88 126 THR A O 1
ATOM 997 N N . SER A 1 127 ? -14.780 6.958 15.154 1.00 35.97 127 SER A N 1
ATOM 998 C CA . SER A 1 127 ? -14.820 7.155 13.700 1.00 35.97 127 SER A CA 1
ATOM 999 C C . SER A 1 127 ? -14.939 5.861 12.882 1.00 35.97 127 SER A C 1
ATOM 1001 O O . SER A 1 127 ? -15.380 5.927 11.740 1.00 35.97 127 SER A O 1
ATOM 1003 N N . ILE A 1 128 ? -14.620 4.678 13.430 1.00 45.47 128 ILE A N 1
ATOM 1004 C CA . ILE A 1 128 ? -14.715 3.421 12.657 1.00 45.47 128 ILE A CA 1
ATOM 1005 C C . ILE A 1 128 ? -16.173 2.967 12.464 1.00 45.47 128 ILE A C 1
ATOM 1007 O O . ILE A 1 128 ? -16.478 2.271 11.499 1.00 45.47 128 ILE A O 1
ATOM 1011 N N . VAL A 1 129 ? -17.092 3.395 13.333 1.00 39.41 129 VAL A N 1
ATOM 1012 C CA . VAL A 1 129 ? -18.516 3.015 13.268 1.00 39.41 129 VAL A CA 1
ATOM 1013 C C . VAL A 1 129 ? -19.425 4.108 12.693 1.00 39.41 129 VAL A C 1
ATOM 1015 O O . VAL A 1 129 ? -20.557 3.805 12.320 1.00 39.41 129 VAL A O 1
ATOM 1018 N N . GLU A 1 130 ? -18.949 5.353 12.569 1.00 39.69 130 GLU A N 1
ATOM 1019 C CA . GLU A 1 130 ? -19.775 6.499 12.148 1.00 39.69 130 GLU A CA 1
ATOM 1020 C C . GLU A 1 130 ? -19.566 6.938 10.683 1.00 39.69 130 GLU A C 1
ATOM 1022 O O . GLU A 1 130 ? -20.373 7.688 10.141 1.00 39.69 130 GLU A O 1
ATOM 1027 N N . GLU A 1 131 ? -18.577 6.400 9.961 1.00 43.03 131 GLU A N 1
ATOM 1028 C CA . GLU A 1 131 ? -18.448 6.623 8.511 1.00 43.03 131 GLU A CA 1
ATOM 1029 C C . GLU A 1 131 ? -19.094 5.500 7.685 1.00 43.03 131 GLU A C 1
ATOM 1031 O O . GLU A 1 131 ? -18.450 4.817 6.888 1.00 43.03 131 GLU A O 1
ATOM 1036 N N . ARG A 1 132 ? -20.418 5.341 7.799 1.00 47.81 132 ARG A N 1
ATOM 1037 C CA . ARG A 1 132 ? -21.195 4.428 6.931 1.00 47.81 132 ARG A CA 1
ATOM 1038 C C . ARG A 1 132 ? -21.055 4.736 5.426 1.00 47.81 132 ARG A C 1
ATOM 1040 O O . ARG A 1 132 ? -21.337 3.868 4.610 1.00 47.81 132 ARG A O 1
ATOM 1047 N N . ALA A 1 133 ? -20.602 5.938 5.049 1.00 39.72 133 ALA A N 1
ATOM 1048 C CA . ALA A 1 133 ? -20.352 6.342 3.658 1.00 39.72 133 ALA A CA 1
ATOM 1049 C C . ALA A 1 133 ? -18.865 6.249 3.236 1.00 39.72 133 ALA A C 1
ATOM 1051 O O . ALA A 1 133 ? -18.564 5.849 2.107 1.00 39.72 133 ALA A O 1
ATOM 1052 N N . GLY A 1 134 ? -17.928 6.564 4.139 1.00 45.41 134 GLY A N 1
ATOM 1053 C CA . GLY A 1 134 ? -16.484 6.421 3.901 1.00 45.41 134 GLY A CA 1
ATOM 1054 C C . GLY A 1 134 ? -16.052 4.954 3.856 1.00 45.41 134 GLY A C 1
ATOM 1055 O O . GLY A 1 134 ? -15.310 4.546 2.959 1.00 45.41 134 GLY A O 1
ATOM 1056 N N . GLY A 1 135 ? -16.633 4.133 4.737 1.00 46.75 135 GLY A N 1
ATOM 1057 C CA . GLY A 1 135 ? -16.447 2.685 4.764 1.00 46.75 135 GLY A CA 1
ATOM 1058 C C . GLY A 1 135 ? -16.811 2.026 3.436 1.00 46.75 135 GLY A C 1
ATOM 1059 O O . GLY A 1 135 ? -16.017 1.248 2.927 1.00 46.75 135 GLY A O 1
ATOM 1060 N N . VAL A 1 136 ? -17.930 2.404 2.806 1.00 45.53 136 VAL A N 1
ATOM 1061 C CA . VAL A 1 136 ? -18.364 1.856 1.503 1.00 45.53 136 VAL A CA 1
ATOM 1062 C C . VAL A 1 136 ? -17.390 2.211 0.375 1.00 45.53 136 VAL A C 1
ATOM 1064 O O . VAL A 1 136 ? -17.105 1.374 -0.478 1.00 45.53 136 VAL A O 1
ATOM 1067 N N . THR A 1 137 ? -16.819 3.418 0.387 1.00 47.03 137 THR A N 1
ATOM 1068 C CA . THR A 1 137 ? -15.826 3.837 -0.618 1.00 47.03 137 THR A CA 1
ATOM 1069 C C . THR A 1 137 ? -14.525 3.044 -0.472 1.00 47.03 137 THR A C 1
ATOM 1071 O O . THR A 1 137 ? -13.987 2.555 -1.465 1.00 47.03 137 THR A O 1
ATOM 1074 N N . CYS A 1 138 ? -14.057 2.834 0.760 1.00 47.25 138 CYS A N 1
ATOM 1075 C CA . CYS A 1 138 ? -12.899 1.986 1.053 1.00 47.25 138 CYS A CA 1
ATOM 1076 C C . CYS A 1 138 ? -13.177 0.494 0.786 1.00 47.25 138 CYS A C 1
ATOM 1078 O O . CYS A 1 138 ? -12.296 -0.202 0.287 1.00 47.25 138 CYS A O 1
ATOM 1080 N N . TYR A 1 139 ? -14.399 0.019 1.044 1.00 50.50 139 TYR A N 1
ATOM 1081 C CA . TYR A 1 139 ? -14.863 -1.338 0.734 1.00 50.50 139 TYR A CA 1
ATOM 1082 C C . TYR A 1 139 ? -14.849 -1.601 -0.777 1.00 50.50 139 TYR A C 1
ATOM 1084 O O . TYR A 1 139 ? -14.322 -2.616 -1.228 1.00 50.50 139 TYR A O 1
ATOM 1092 N N . LEU A 1 140 ? -15.394 -0.676 -1.572 1.00 53.00 140 LEU A N 1
ATOM 1093 C CA . LEU A 1 140 ? -15.486 -0.826 -3.022 1.00 53.00 140 LEU A CA 1
ATOM 1094 C C . LEU A 1 140 ? -14.127 -0.630 -3.697 1.00 53.00 140 LEU A C 1
ATOM 1096 O O . LEU A 1 140 ? -13.722 -1.471 -4.492 1.00 53.00 140 LEU A O 1
ATOM 1100 N N . LEU A 1 141 ? -13.381 0.425 -3.357 1.00 55.25 141 LEU A N 1
ATOM 1101 C CA . LEU A 1 141 ? -12.063 0.667 -3.951 1.00 55.25 141 LEU A CA 1
ATOM 1102 C C . LEU A 1 141 ? -11.028 -0.366 -3.491 1.00 55.25 141 LEU A C 1
ATOM 1104 O O . LEU A 1 141 ? -10.235 -0.826 -4.307 1.00 55.25 141 LEU A O 1
ATOM 1108 N N . GLY A 1 142 ? -11.061 -0.775 -2.219 1.00 58.91 142 GLY A N 1
ATOM 1109 C CA . GLY A 1 142 ? -10.188 -1.813 -1.670 1.00 58.91 142 GLY A CA 1
ATOM 1110 C C . GLY A 1 142 ? -10.493 -3.199 -2.237 1.00 58.91 142 GLY A C 1
ATOM 1111 O O . GLY A 1 142 ? -9.562 -3.903 -2.626 1.00 58.91 142 GLY A O 1
ATOM 1112 N N . GLY A 1 143 ? -11.776 -3.565 -2.359 1.00 58.66 143 GLY A N 1
ATOM 1113 C CA . GLY A 1 143 ? -12.229 -4.815 -2.980 1.00 58.66 143 GLY A CA 1
ATOM 1114 C C . GLY A 1 143 ? -11.922 -4.887 -4.479 1.00 58.66 143 GLY A C 1
ATOM 1115 O O . GLY A 1 143 ? -11.470 -5.917 -4.982 1.00 58.66 143 GLY A O 1
ATOM 1116 N N . ILE A 1 144 ? -12.083 -3.771 -5.196 1.00 62.59 144 ILE A N 1
ATOM 1117 C CA . ILE A 1 144 ? -11.684 -3.664 -6.602 1.00 62.59 144 ILE A CA 1
ATOM 1118 C C . ILE A 1 144 ? -10.163 -3.757 -6.718 1.00 62.59 144 ILE A C 1
ATOM 1120 O O . ILE A 1 144 ? -9.695 -4.545 -7.527 1.00 62.59 144 ILE A O 1
ATOM 1124 N N . ALA A 1 145 ? -9.388 -3.047 -5.892 1.00 60.16 145 ALA A N 1
ATOM 1125 C CA . ALA A 1 145 ? -7.926 -3.082 -5.932 1.00 60.16 145 ALA A CA 1
ATOM 1126 C C . ALA A 1 145 ? -7.347 -4.465 -5.592 1.00 60.16 145 ALA A C 1
ATOM 1128 O O . ALA A 1 145 ? -6.410 -4.904 -6.252 1.00 60.16 145 ALA A O 1
ATOM 1129 N N . THR A 1 146 ? -7.918 -5.188 -4.623 1.00 58.72 146 THR A N 1
ATOM 1130 C CA . THR A 1 146 ? -7.507 -6.572 -4.314 1.00 58.72 146 THR A CA 1
ATOM 1131 C C . THR A 1 146 ? -7.846 -7.534 -5.438 1.00 58.72 146 THR A C 1
ATOM 1133 O O . THR A 1 146 ? -7.009 -8.351 -5.822 1.00 58.72 146 THR A O 1
ATOM 1136 N N . THR A 1 147 ? -9.044 -7.413 -6.011 1.00 60.25 147 THR A N 1
ATOM 1137 C CA . THR A 1 147 ? -9.448 -8.224 -7.165 1.00 60.25 147 THR A CA 1
ATOM 1138 C C . THR A 1 147 ? -8.546 -7.927 -8.368 1.00 60.25 147 THR A C 1
ATOM 1140 O O . THR A 1 147 ? -8.054 -8.849 -9.016 1.00 60.25 147 THR A O 1
ATOM 1143 N N . TRP A 1 148 ? -8.242 -6.650 -8.623 1.00 58.31 148 TRP A N 1
ATOM 1144 C CA . TRP A 1 148 ? -7.345 -6.223 -9.698 1.00 58.31 148 TRP A CA 1
ATOM 1145 C C . TRP A 1 148 ? -5.903 -6.682 -9.473 1.00 58.31 148 TRP A C 1
ATOM 1147 O O . TRP A 1 148 ? -5.274 -7.152 -10.415 1.00 58.31 148 TRP A O 1
ATOM 1157 N N . ALA A 1 149 ? -5.392 -6.626 -8.240 1.00 56.34 149 ALA A N 1
ATOM 1158 C CA . ALA A 1 149 ? -4.065 -7.133 -7.894 1.00 56.34 149 ALA A CA 1
ATOM 1159 C C . ALA A 1 149 ? -3.951 -8.644 -8.147 1.00 56.34 149 ALA A C 1
ATOM 1161 O O . ALA A 1 149 ? -2.948 -9.101 -8.692 1.00 56.34 149 ALA A O 1
ATOM 1162 N N . PHE A 1 150 ? -5.003 -9.412 -7.842 1.00 57.53 150 PHE A N 1
ATOM 1163 C CA . PHE A 1 150 ? -5.041 -10.851 -8.109 1.00 57.53 150 PHE A CA 1
ATOM 1164 C C . PHE A 1 150 ? -5.041 -11.161 -9.614 1.00 57.53 150 PHE A C 1
ATOM 1166 O O . PHE A 1 150 ? -4.313 -12.045 -10.071 1.00 57.53 150 PHE A O 1
ATOM 1173 N N . PHE A 1 151 ? -5.808 -10.404 -10.408 1.00 53.53 151 PHE A N 1
ATOM 1174 C CA . PHE A 1 151 ? -5.811 -10.534 -11.867 1.00 53.53 151 PHE A CA 1
ATOM 1175 C C . PHE A 1 151 ? -4.478 -10.108 -12.494 1.00 53.53 151 PHE A C 1
ATOM 1177 O O . PHE A 1 151 ? -3.988 -10.804 -13.382 1.00 53.53 151 PHE A O 1
ATOM 1184 N N . LEU A 1 152 ? -3.847 -9.035 -12.008 1.00 58.62 152 LEU A N 1
ATOM 1185 C CA . LEU A 1 152 ? -2.563 -8.564 -12.529 1.00 58.62 152 LEU A CA 1
ATOM 1186 C C . LEU A 1 152 ? -1.411 -9.504 -12.180 1.00 58.62 152 LEU A C 1
ATOM 1188 O O . LEU A 1 152 ? -0.618 -9.841 -13.056 1.00 58.62 152 LEU A O 1
ATOM 1192 N N . ALA A 1 153 ? -1.364 -10.006 -10.943 1.00 53.31 153 ALA A N 1
ATOM 1193 C CA . ALA A 1 153 ? -0.390 -11.013 -10.533 1.00 53.31 153 ALA A CA 1
ATOM 1194 C C . ALA A 1 153 ? -0.512 -12.291 -11.380 1.00 53.31 153 ALA A C 1
ATOM 1196 O O . ALA A 1 153 ? 0.494 -12.876 -11.781 1.00 53.31 153 ALA A O 1
ATOM 1197 N N . ARG A 1 154 ? -1.743 -12.700 -11.716 1.00 56.47 154 ARG A N 1
ATOM 1198 C CA . ARG A 1 154 ? -1.990 -13.879 -12.552 1.00 56.47 154 ARG A CA 1
ATOM 1199 C C . ARG A 1 154 ? -1.676 -13.635 -14.031 1.00 56.47 154 ARG A C 1
ATOM 1201 O O . ARG A 1 154 ? -1.137 -14.531 -14.669 1.00 56.47 154 ARG A O 1
ATOM 1208 N N . ILE A 1 155 ? -1.960 -12.449 -14.575 1.00 54.34 155 ILE A N 1
ATOM 1209 C CA . ILE A 1 155 ? -1.597 -12.076 -15.955 1.00 54.34 155 ILE A CA 1
ATOM 1210 C C . ILE A 1 155 ? -0.076 -11.998 -16.117 1.00 54.34 155 ILE A C 1
ATOM 1212 O O . ILE A 1 155 ? 0.445 -12.533 -17.091 1.00 54.34 155 ILE A O 1
ATOM 1216 N N . ILE A 1 156 ? 0.642 -11.417 -15.151 1.00 57.50 156 ILE A N 1
ATOM 1217 C CA . ILE A 1 156 ? 2.109 -11.337 -15.175 1.00 57.50 156 ILE A CA 1
ATOM 1218 C C . ILE A 1 156 ? 2.722 -12.748 -15.101 1.00 57.50 156 ILE A C 1
ATOM 1220 O O . ILE A 1 156 ? 3.554 -13.099 -15.937 1.00 57.50 156 ILE A O 1
ATOM 1224 N N . ALA A 1 157 ? 2.227 -13.614 -14.209 1.00 51.53 157 ALA A N 1
ATOM 1225 C CA . ALA A 1 157 ? 2.669 -15.011 -14.127 1.00 51.53 157 ALA A CA 1
ATOM 1226 C C . ALA A 1 157 ? 2.365 -15.829 -15.403 1.00 51.53 157 ALA A C 1
ATOM 1228 O O . ALA A 1 157 ? 3.163 -16.669 -15.813 1.00 51.53 157 ALA A O 1
ATOM 1229 N N . VAL A 1 158 ? 1.228 -15.582 -16.065 1.00 50.25 158 VAL A N 1
ATOM 1230 C CA . VAL A 1 158 ? 0.881 -16.234 -17.342 1.00 50.25 158 VAL A CA 1
ATOM 1231 C C . VAL A 1 158 ? 1.707 -15.671 -18.504 1.00 50.25 158 VAL A C 1
ATOM 1233 O O . VAL A 1 158 ? 2.070 -16.424 -19.406 1.00 50.25 158 VAL A O 1
ATOM 1236 N N . SER A 1 159 ? 2.061 -14.383 -18.480 1.00 49.34 159 SER A N 1
ATOM 1237 C CA . SER A 1 159 ? 2.934 -13.785 -19.495 1.00 49.34 159 SER A CA 1
ATOM 1238 C C . SER A 1 159 ? 4.366 -14.321 -19.430 1.00 49.34 159 SER A C 1
ATOM 1240 O O . SER A 1 159 ? 4.947 -14.569 -20.479 1.00 49.34 159 SER A O 1
ATOM 1242 N N . GLU A 1 160 ? 4.892 -14.628 -18.242 1.00 53.09 160 GLU A N 1
ATOM 1243 C CA . GLU A 1 160 ? 6.182 -15.317 -18.068 1.00 53.09 160 GLU A CA 1
ATOM 1244 C C . GLU A 1 160 ? 6.150 -16.738 -18.670 1.00 53.09 160 GLU A C 1
ATOM 1246 O O . GLU A 1 160 ? 7.057 -17.137 -19.400 1.00 53.09 160 GLU A O 1
ATOM 1251 N N . ILE A 1 161 ? 5.050 -17.480 -18.480 1.00 48.91 161 ILE A N 1
ATOM 1252 C CA . ILE A 1 161 ? 4.842 -18.805 -19.099 1.00 48.91 161 ILE A CA 1
ATOM 1253 C C . ILE A 1 161 ? 4.738 -18.707 -20.632 1.00 48.91 161 ILE A C 1
ATOM 1255 O O . ILE A 1 161 ? 5.221 -19.588 -21.347 1.00 48.91 161 ILE A O 1
ATOM 1259 N N . PHE A 1 162 ? 4.130 -17.641 -21.159 1.00 41.25 162 PHE A N 1
ATOM 1260 C CA . PHE A 1 162 ? 4.024 -17.414 -22.602 1.00 41.25 162 PHE A CA 1
ATOM 1261 C C . PHE A 1 162 ? 5.365 -16.974 -23.218 1.00 41.25 162 PHE A C 1
ATOM 1263 O O . PHE A 1 162 ? 5.722 -17.440 -24.301 1.00 41.25 162 PHE A O 1
ATOM 1270 N N . MET A 1 163 ? 6.152 -16.164 -22.501 1.00 45.78 163 MET A N 1
ATOM 1271 C CA . MET A 1 163 ? 7.491 -15.715 -22.910 1.00 45.78 163 MET A CA 1
ATOM 1272 C C . MET A 1 163 ? 8.562 -16.813 -22.809 1.00 45.78 163 MET A C 1
ATOM 1274 O O . MET A 1 163 ? 9.537 -16.782 -23.552 1.00 45.78 163 MET A O 1
ATOM 1278 N N . LEU A 1 164 ? 8.372 -17.831 -21.963 1.00 48.53 164 LEU A N 1
ATOM 1279 C CA . LEU A 1 164 ? 9.218 -19.034 -21.941 1.00 48.53 164 LEU A CA 1
ATOM 1280 C C . LEU A 1 164 ? 8.897 -20.021 -23.078 1.00 48.53 164 LEU A C 1
ATOM 1282 O O . LEU A 1 164 ? 9.735 -20.855 -23.425 1.00 48.53 164 LEU A O 1
ATOM 1286 N N . LYS A 1 165 ? 7.712 -19.929 -23.700 1.00 46.84 165 LYS A N 1
ATOM 1287 C CA . LYS A 1 165 ? 7.303 -20.836 -24.788 1.00 46.84 165 LYS A CA 1
ATOM 1288 C C . LYS A 1 165 ? 7.673 -20.325 -26.185 1.00 46.84 165 LYS A C 1
ATOM 1290 O O . LYS A 1 165 ? 7.803 -21.134 -27.103 1.00 46.84 165 LYS A O 1
ATOM 1295 N N . THR A 1 166 ? 7.890 -19.021 -26.353 1.00 50.41 166 THR A N 1
ATOM 1296 C CA . THR A 1 166 ? 8.293 -18.408 -27.629 1.00 50.41 166 THR A CA 1
ATOM 1297 C C . THR A 1 166 ? 9.723 -18.742 -28.084 1.00 50.41 166 THR A C 1
ATOM 1299 O O . THR A 1 166 ? 9.866 -19.052 -29.268 1.00 50.41 166 THR A O 1
ATOM 1302 N N . PRO A 1 167 ? 10.778 -18.797 -27.240 1.00 50.78 167 PRO A N 1
ATOM 1303 C CA . PRO A 1 167 ? 12.112 -19.150 -27.731 1.00 50.78 167 PRO A CA 1
ATOM 1304 C C . PRO A 1 167 ? 12.231 -20.641 -28.083 1.00 50.78 167 PRO A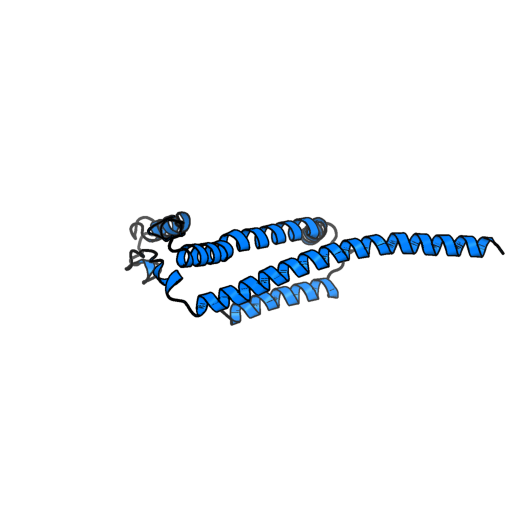 C 1
ATOM 1306 O O . PRO A 1 167 ? 12.856 -20.981 -29.082 1.00 50.78 167 PRO A O 1
ATOM 1309 N N . ILE A 1 168 ? 11.583 -21.541 -27.331 1.00 51.56 168 ILE A N 1
ATOM 1310 C CA . ILE A 1 168 ? 11.658 -22.992 -27.588 1.00 51.56 168 ILE A CA 1
ATOM 1311 C C . ILE A 1 168 ? 10.872 -23.370 -28.852 1.00 51.56 168 ILE A C 1
ATOM 1313 O O . ILE A 1 168 ? 11.347 -24.169 -29.655 1.00 51.56 168 ILE A O 1
ATOM 1317 N N . GLN A 1 169 ? 9.700 -22.767 -29.083 1.00 48.31 169 GLN A N 1
ATOM 1318 C CA . GLN A 1 169 ? 8.955 -22.976 -30.329 1.00 48.31 169 GLN A CA 1
ATOM 1319 C C . GLN A 1 169 ? 9.690 -22.379 -31.536 1.00 48.31 169 GLN A C 1
ATOM 1321 O O . GLN A 1 169 ? 9.788 -23.049 -32.558 1.00 48.31 169 GLN A O 1
ATOM 1326 N N . ALA A 1 170 ? 10.280 -21.184 -31.419 1.00 53.84 170 ALA A N 1
ATOM 1327 C CA . ALA A 1 170 ? 11.064 -20.595 -32.506 1.00 53.84 170 ALA A CA 1
ATOM 1328 C C . ALA A 1 170 ? 12.276 -21.463 -32.895 1.00 53.84 170 ALA A C 1
ATOM 1330 O O . ALA A 1 170 ? 12.537 -21.633 -34.082 1.00 53.84 170 ALA A O 1
ATOM 1331 N N . VAL A 1 171 ? 12.970 -22.076 -31.927 1.00 59.38 171 VAL A N 1
ATOM 1332 C CA . VAL A 1 171 ? 14.097 -22.991 -32.192 1.00 59.38 171 VAL A CA 1
ATOM 1333 C C . VAL A 1 171 ? 13.641 -24.299 -32.853 1.00 59.38 171 VAL A C 1
ATOM 1335 O O . VAL A 1 171 ? 14.314 -24.777 -33.763 1.00 59.38 171 VAL A O 1
ATOM 1338 N N . ILE A 1 172 ? 12.484 -24.853 -32.471 1.00 58.78 172 ILE A N 1
ATOM 1339 C CA . ILE A 1 172 ? 11.922 -26.059 -33.110 1.00 58.78 172 ILE A CA 1
ATOM 1340 C C . ILE A 1 172 ? 11.486 -25.770 -34.555 1.00 58.78 172 ILE A C 1
ATOM 1342 O O . ILE A 1 172 ? 11.804 -26.545 -35.455 1.00 58.78 172 ILE A O 1
ATOM 1346 N N . TYR A 1 173 ? 10.818 -24.638 -34.806 1.00 54.19 173 TYR A N 1
ATOM 1347 C CA . TYR A 1 173 ? 10.417 -24.245 -36.162 1.00 54.19 173 TYR A CA 1
ATOM 1348 C C . TYR A 1 173 ? 11.625 -23.936 -37.060 1.00 54.19 173 TYR A C 1
ATOM 1350 O O . TYR A 1 173 ? 11.637 -24.345 -38.218 1.00 54.19 173 TYR A O 1
ATOM 1358 N N . LEU A 1 174 ? 12.672 -23.287 -36.538 1.00 58.03 174 LEU A N 1
ATOM 1359 C CA . LEU A 1 174 ? 13.902 -23.026 -37.298 1.00 58.03 174 LEU A CA 1
ATOM 1360 C C . LEU A 1 174 ? 14.707 -24.311 -37.575 1.00 58.03 174 LEU A C 1
ATOM 1362 O O . LEU A 1 174 ? 15.328 -24.432 -38.629 1.00 58.03 174 LEU A O 1
ATOM 1366 N N . GLY A 1 175 ? 14.680 -25.276 -36.647 1.00 60.47 175 GLY A N 1
ATOM 1367 C CA . GLY A 1 175 ? 15.287 -26.598 -36.821 1.00 60.47 175 GLY A CA 1
ATOM 1368 C C . GLY A 1 175 ? 14.605 -27.425 -37.915 1.00 60.47 175 GLY A C 1
ATOM 1369 O O . GLY A 1 175 ? 15.290 -27.982 -38.768 1.00 60.47 175 GLY A O 1
ATOM 1370 N N . LEU A 1 176 ? 13.267 -27.428 -37.955 1.00 57.44 176 LEU A N 1
ATOM 1371 C CA . LEU A 1 176 ? 12.496 -28.118 -38.998 1.00 57.44 176 LEU A CA 1
ATOM 1372 C C . LEU A 1 176 ? 12.659 -27.484 -40.389 1.00 57.44 176 LEU A C 1
ATOM 1374 O O . LEU A 1 176 ? 12.664 -28.198 -41.387 1.00 57.44 176 LEU A O 1
ATOM 1378 N N . ILE A 1 177 ? 12.838 -26.162 -40.471 1.00 56.22 177 ILE A N 1
ATOM 1379 C CA . ILE A 1 177 ? 13.097 -25.475 -41.748 1.00 56.22 177 ILE A CA 1
ATOM 1380 C C . ILE A 1 177 ? 14.498 -25.813 -42.286 1.00 56.22 177 ILE A C 1
ATOM 1382 O O . ILE A 1 177 ? 14.656 -26.019 -43.487 1.00 56.22 177 ILE A O 1
ATOM 1386 N N . LYS A 1 178 ? 15.511 -25.947 -41.417 1.00 55.53 178 LYS A N 1
ATOM 1387 C CA . LYS A 1 178 ? 16.866 -26.348 -41.836 1.00 55.53 178 LYS A CA 1
ATOM 1388 C C . LYS A 1 178 ? 16.953 -27.788 -42.344 1.00 55.53 178 LYS A C 1
ATOM 1390 O O . LYS A 1 178 ? 17.734 -28.043 -43.254 1.00 55.53 178 LYS A O 1
ATOM 1395 N N . GLU A 1 179 ? 16.171 -28.717 -41.795 1.00 54.22 179 GLU A N 1
ATOM 1396 C CA . GLU A 1 179 ? 16.126 -30.090 -42.325 1.00 54.22 179 GLU A CA 1
ATOM 1397 C C . GLU A 1 179 ? 15.413 -30.185 -43.681 1.00 54.22 179 GLU A C 1
ATOM 1399 O O . GLU A 1 179 ? 15.759 -31.046 -44.485 1.00 54.22 179 GLU A O 1
ATOM 1404 N N . GLN A 1 180 ? 14.469 -29.285 -43.978 1.00 52.88 180 GLN A N 1
ATOM 1405 C CA . GLN A 1 180 ? 13.808 -29.232 -45.289 1.00 52.88 180 GLN A CA 1
ATOM 1406 C C . GLN A 1 180 ? 14.713 -28.652 -46.391 1.00 52.88 180 GLN A C 1
ATOM 1408 O O . GLN A 1 180 ? 14.600 -29.078 -47.536 1.00 52.88 180 GLN A O 1
ATOM 1413 N N . GLU A 1 181 ? 15.637 -27.739 -46.069 1.00 54.44 181 GLU A N 1
ATOM 1414 C CA . GLU A 1 181 ? 16.614 -27.225 -47.050 1.00 54.44 181 GLU A CA 1
ATOM 1415 C C . GLU A 1 181 ? 17.795 -28.170 -47.314 1.00 54.44 181 GLU A C 1
ATOM 1417 O O . GLU A 1 181 ? 18.401 -28.097 -48.376 1.00 54.44 181 GLU A O 1
ATOM 1422 N N . LEU A 1 182 ? 18.120 -29.081 -46.391 1.00 54.72 182 LEU A N 1
ATOM 1423 C CA . LEU A 1 182 ? 19.167 -30.096 -46.594 1.00 54.72 182 LEU A CA 1
ATOM 1424 C C . LEU A 1 182 ? 18.667 -31.351 -47.334 1.00 54.72 182 LEU A C 1
ATOM 1426 O O . LEU A 1 182 ? 19.448 -32.271 -47.575 1.00 54.72 182 LEU A O 1
ATOM 1430 N N . ALA A 1 183 ? 17.377 -31.398 -47.673 1.00 52.50 183 ALA A N 1
ATOM 1431 C CA . ALA A 1 183 ? 16.738 -32.491 -48.403 1.00 52.50 183 ALA A CA 1
ATOM 1432 C C . ALA A 1 183 ? 16.562 -32.208 -49.914 1.00 52.50 183 ALA A C 1
ATOM 1434 O O . ALA A 1 183 ? 15.840 -32.954 -50.581 1.00 52.50 183 ALA A O 1
ATOM 1435 N N . PHE A 1 184 ? 17.217 -31.168 -50.447 1.00 51.62 184 PHE A N 1
ATOM 1436 C CA . PHE A 1 184 ? 17.306 -30.855 -51.880 1.00 51.62 184 PHE A CA 1
ATOM 1437 C C . PHE A 1 184 ? 18.759 -30.768 -52.357 1.00 51.62 184 PHE A C 1
ATOM 1439 O O . PHE A 1 184 ? 19.595 -30.200 -51.621 1.00 51.62 184 PHE A O 1
#

InterPro domains:
  IPR001280 Photosystem I PsaA/PsaB [PF00223] (1-99)
  IPR036408 Photosystem I PsaA/PsaB superfamily [G3DSA:1.20.1130.10] (1-123)
  IPR036408 Photosystem I PsaA/PsaB superfamily [G3DSA:1.20.1130.10] (124-159)
  IPR036408 Photosystem I PsaA/PsaB superfamily [SSF81558] (1-158)

Secondary structure (DSSP, 8-state):
-HHHHHHHHHHHHHHHHHHHHT--TTTSTTSHHHHHHHTHHHHHHHHHHHHHHHHHHHHHHHHHHHHHHHTT-GGGSBSSSSB----HHHHHHHHHHHS-TTTSSTT--S-SSHHHHH------TTHHHH-TTHHHHHHHHHHHHHHHHHHHHHHHHHHHHHHHHHHHHHHHHHHHHHHHHTT-

Sequence (184 aa):
MWIGGFLIVGVAAHATIFMVRDYGLTTRYNDLLDHVLRYRDAIISHLNWACIFLSFHSFGLYIHNDTMSVLGRPQDMFSNTAIRLQPVFAQWIQNTHVLPLGAMVPGATASTSLTLGVLNVSIQWTSIVEERAGGVTCYLLGGIATTWAFFLARIIAVSEIFMLKTPIQAVIYLGLIKEQELAF